Protein AF-A0A430RUT8-F1 (afdb_monomer_lite)

pLDDT: mean 90.28, std 8.1, range [47.75, 98.0]

Sequence (326 aa):
MRVSDLSWFTPPTEPKPAPPFFGQERALKALEAAFRQGGHGYLVGPSGLGKRKRLLAYLKDRPFPKEELVYLPLGEEAFPLLLPEGQGRALVEGVEALLAEFTPALFREKGFLYAKNLVEARYEKEAEALLKALAQEAEGYGFALLEGEEGLRLSGKGPMPPELSAKLEETVLAYVDVRQRVEAEVAALRRGFAERFLLPKAQELKRRFPQAGRYLDWITETLLRAAALEEALKLEKLLPRLLVEGGDRVVYEPNPSPERLFGHLEYEMQEGLLSTHLGLLRPGALHRATGGVLVLEAHRVWELGSYTLLKRALATEEVEPLSPRP

Radius of gyration: 34.93 Å; chains: 1; bounding box: 95×42×114 Å

Organism: Thermus scotoductus (NCBI:txid37636)

InterPro domains:
  IPR027417 P-loop containing nucleoside triphosphate hydrolase [SSF52540] (15-297)
  IPR041699 Lon protease, AAA domain [PF13654] (248-321)

Foldseek 3Di:
DDPPDDDDDDDPDPDDDDQLCVVNVVQVVVVVVCVVVVHDDDDDDDPPPCRVVSVCSVQVPDDFFLWWWKWAFDPPDIDIDTHHAPLNVVLLVLVVVLVVVLDPVLCVDPVNVVVLVVLVVVLVVVLVVLQVVLQVVLVVVAWGWDQDPVGIDIHGPDDDDPVSVVSSVVSRVVNVVSVVVSLQVNLVSQLVSSCVVNVVSLVVSCVSCVVCNSLSVSVNVVSSNCSSVVNDDPVQQRGMDGQEHRDDLEAEDAQPALCQAQNAFDWDQDPNDTDTHVVRTGHHSVNHNVSHDYDYDPVNCVVNVNVVVVVVCVVVVDRDHDYDDD

Secondary structure (DSSP, 8-state):
--------------PPPPPTTTT-HHHHHHHHHHHHTT--------TTS-HHHHHHHHHTT------EEEEEEETTEEEEEEE-TTHHHHHHHHHHHHHTT--GGGGGSHHHHHHHHHHHHHHHHHHHHHHHHHHHHHHHTTEEEEEETTEEEEEESSPPPHHHHHHHHHHHHHHHHHHHHHHHHHHHHHHHHHHHHHHHHHHHHHHH-GGGHHHHHHHHHHHHHHHHHTPPP-HHHH--EEEE-S---EEEESS--HHHHH-EE--EEETTEEE--GGGEE--HHHHTTTSEEEE-HHHHHHTT-HHHHHHHHHHT---PBPPP-

Structure (mmCIF, N/CA/C/O backbone):
data_AF-A0A430RUT8-F1
#
_entry.id   AF-A0A430RUT8-F1
#
loop_
_atom_site.group_PDB
_atom_site.id
_atom_site.type_symbol
_atom_site.label_atom_id
_atom_site.label_alt_id
_atom_site.label_comp_id
_atom_site.label_asym_id
_atom_site.label_entity_id
_atom_site.label_seq_id
_atom_site.pdbx_PDB_ins_code
_atom_site.Cartn_x
_atom_site.Cartn_y
_atom_site.Cartn_z
_atom_site.occupancy
_atom_site.B_iso_or_equiv
_atom_site.auth_seq_id
_atom_site.auth_comp_id
_atom_site.auth_asym_id
_atom_site.auth_atom_id
_atom_site.pdbx_PDB_model_num
ATOM 1 N N . MET A 1 1 ? 61.370 6.612 -57.268 1.00 49.19 1 MET A N 1
ATOM 2 C CA . MET A 1 1 ? 60.777 7.896 -56.837 1.00 49.19 1 MET A CA 1
ATOM 3 C C . MET A 1 1 ? 60.849 7.935 -55.314 1.00 49.19 1 MET A C 1
ATOM 5 O O . MET A 1 1 ? 60.149 7.161 -54.677 1.00 49.19 1 MET A O 1
ATOM 9 N N . ARG A 1 2 ? 61.789 8.694 -54.731 1.00 54.12 2 ARG A N 1
ATOM 10 C CA . ARG A 1 2 ? 61.872 8.886 -53.272 1.00 54.12 2 ARG A CA 1
ATOM 11 C C . ARG A 1 2 ? 61.110 10.163 -52.947 1.00 54.12 2 ARG A C 1
ATOM 13 O O . ARG A 1 2 ? 61.498 11.220 -53.429 1.00 54.12 2 ARG A O 1
ATOM 20 N N . VAL A 1 3 ? 60.023 10.050 -52.191 1.00 61.91 3 VAL A N 1
ATOM 21 C CA . VAL A 1 3 ? 59.353 11.216 -51.607 1.00 61.91 3 VAL A CA 1
ATOM 22 C C . VAL A 1 3 ? 60.280 11.715 -50.500 1.00 61.91 3 VAL A C 1
ATOM 24 O O . VAL A 1 3 ? 60.475 11.015 -49.511 1.00 61.91 3 VAL A O 1
ATOM 27 N N . SER A 1 4 ? 60.953 12.841 -50.736 1.00 68.81 4 SER A N 1
ATOM 28 C CA . SER A 1 4 ? 61.995 13.382 -49.853 1.00 68.81 4 SER A CA 1
ATOM 29 C C . SER A 1 4 ? 61.460 14.287 -48.749 1.00 68.81 4 SER A C 1
ATOM 31 O O . SER A 1 4 ? 62.203 14.568 -47.821 1.00 68.81 4 SER A O 1
ATOM 33 N N . ASP A 1 5 ? 60.196 14.705 -48.819 1.00 66.31 5 ASP A N 1
ATOM 34 C CA . ASP A 1 5 ? 59.562 15.451 -47.737 1.00 66.31 5 ASP A CA 1
ATOM 35 C C . ASP A 1 5 ? 58.045 15.255 -47.744 1.00 66.31 5 ASP A C 1
ATOM 37 O O . ASP A 1 5 ? 57.395 15.335 -48.788 1.00 66.31 5 ASP A O 1
ATOM 41 N N . LEU A 1 6 ? 57.494 14.965 -46.567 1.00 67.69 6 LEU A N 1
ATOM 42 C CA . LEU A 1 6 ? 56.069 14.747 -46.323 1.00 67.69 6 LEU A CA 1
ATOM 43 C C . LEU A 1 6 ? 55.623 15.814 -45.319 1.00 67.69 6 LEU A C 1
ATOM 45 O O . LEU A 1 6 ? 55.745 15.632 -44.109 1.00 67.69 6 LEU A O 1
ATOM 49 N N . SER A 1 7 ? 55.144 16.957 -45.812 1.00 68.56 7 SER A N 1
ATOM 50 C CA . SER A 1 7 ? 54.579 18.004 -44.961 1.00 68.56 7 SER A CA 1
ATOM 51 C C . SER A 1 7 ? 53.095 17.724 -44.706 1.00 68.56 7 SER A C 1
ATOM 53 O O . SER A 1 7 ? 52.249 17.818 -45.594 1.00 68.56 7 SER A O 1
ATOM 55 N N . TRP A 1 8 ? 52.767 17.349 -43.469 1.00 63.47 8 TRP A N 1
ATOM 56 C CA . TRP A 1 8 ? 51.386 17.171 -43.024 1.00 63.47 8 TRP A CA 1
ATOM 57 C C . TRP A 1 8 ? 50.775 18.534 -42.686 1.00 63.47 8 TRP A C 1
ATOM 59 O O . TRP A 1 8 ? 51.076 19.114 -41.646 1.00 63.47 8 TRP A O 1
ATOM 69 N N . PHE A 1 9 ? 49.907 19.047 -43.558 1.00 65.94 9 PHE A N 1
ATOM 70 C CA . PHE A 1 9 ? 49.062 20.207 -43.273 1.00 65.94 9 PHE A CA 1
ATOM 71 C C . PHE A 1 9 ? 47.608 19.747 -43.182 1.00 65.94 9 PHE A C 1
ATOM 73 O O . PHE A 1 9 ? 46.933 19.567 -44.193 1.00 65.94 9 PHE A O 1
ATOM 80 N N . THR A 1 10 ? 47.126 19.540 -41.959 1.00 65.94 10 THR A N 1
ATOM 81 C CA . THR A 1 10 ? 45.689 19.412 -41.699 1.00 65.94 10 THR A CA 1
ATOM 82 C C . THR A 1 10 ? 45.207 20.788 -41.262 1.00 65.94 10 THR A C 1
ATOM 84 O O . THR A 1 10 ? 45.556 21.198 -40.152 1.00 65.94 10 THR A O 1
ATOM 87 N N . PRO A 1 11 ? 44.446 21.538 -42.084 1.00 69.81 11 PRO A N 1
ATOM 88 C CA . PRO A 1 11 ? 43.754 22.710 -41.563 1.00 69.81 11 PRO A CA 1
ATOM 89 C C . PRO A 1 11 ? 42.913 22.260 -40.357 1.00 69.81 11 PRO A C 1
ATOM 91 O O . PRO A 1 11 ? 42.373 21.145 -40.407 1.00 69.81 11 PRO A O 1
ATOM 94 N N . PRO A 1 12 ? 42.821 23.053 -39.270 1.00 73.88 12 PRO A N 1
ATOM 95 C CA . PRO A 1 12 ? 41.974 22.709 -38.137 1.00 73.88 12 PRO A CA 1
ATOM 96 C C . PRO A 1 12 ? 40.545 22.606 -38.660 1.00 73.88 12 PRO A C 1
ATOM 98 O O . PRO A 1 12 ? 39.880 23.595 -38.953 1.00 73.88 12 PRO A O 1
ATOM 101 N N . THR A 1 13 ? 40.120 21.373 -38.884 1.00 74.06 13 THR A N 1
ATOM 102 C CA . THR A 1 13 ? 38.779 21.035 -39.316 1.00 74.06 13 THR A CA 1
ATOM 103 C C . THR A 1 13 ? 38.092 20.503 -38.079 1.00 74.06 13 THR A C 1
ATOM 105 O O . THR A 1 13 ? 38.597 19.596 -37.422 1.00 74.06 13 THR A O 1
ATOM 108 N N . GLU A 1 14 ? 36.959 21.098 -37.734 1.00 79.69 14 GLU A N 1
ATOM 109 C CA . GLU A 1 14 ? 36.060 20.570 -36.714 1.00 79.69 14 GLU A CA 1
ATOM 110 C C . GLU A 1 14 ? 34.976 19.763 -37.438 1.00 79.69 14 GLU A C 1
ATOM 112 O O . GLU A 1 14 ? 33.943 20.317 -37.830 1.00 79.69 14 GLU A O 1
ATOM 117 N N . PRO A 1 15 ? 35.210 18.468 -37.733 1.00 80.25 15 PRO A N 1
ATOM 118 C CA . PRO A 1 15 ? 34.212 17.658 -38.406 1.00 80.25 15 PRO A CA 1
ATOM 119 C C . PRO A 1 15 ? 32.976 17.527 -37.520 1.00 80.25 15 PRO A C 1
ATOM 121 O O . PRO A 1 15 ? 33.063 17.284 -36.314 1.00 80.25 15 PRO A O 1
ATOM 124 N N . LYS A 1 16 ? 31.799 17.636 -38.138 1.00 84.50 16 LYS A N 1
ATOM 125 C CA . LYS A 1 16 ? 30.539 17.384 -37.438 1.00 84.50 16 LYS A CA 1
ATOM 126 C C . LYS A 1 16 ? 30.499 15.924 -36.962 1.00 84.50 16 LYS A C 1
ATOM 128 O O . LYS A 1 16 ? 30.831 15.033 -37.750 1.00 84.50 16 LYS A O 1
ATOM 133 N N . PRO A 1 17 ? 30.068 15.653 -35.715 1.00 84.50 17 PRO A N 1
ATOM 134 C CA . PRO A 1 17 ? 29.900 14.289 -35.235 1.00 84.50 17 PRO A CA 1
ATOM 135 C C . PRO A 1 17 ? 28.967 13.488 -36.148 1.00 84.50 17 PRO A C 1
ATOM 137 O O . PRO A 1 17 ? 27.878 13.943 -36.500 1.00 84.50 17 PRO A O 1
ATOM 140 N N . ALA A 1 18 ? 29.392 12.282 -36.524 1.00 85.19 18 ALA A N 1
ATOM 141 C CA . ALA A 1 18 ? 28.559 11.369 -37.294 1.00 85.19 18 ALA A CA 1
ATOM 142 C C . ALA A 1 18 ? 27.355 10.890 -36.457 1.00 85.19 18 ALA A C 1
ATOM 144 O O . ALA A 1 18 ? 27.473 10.753 -35.233 1.00 85.19 18 ALA A O 1
ATOM 145 N N . PRO A 1 19 ? 26.209 10.576 -37.091 1.00 87.50 19 PRO A N 1
ATOM 146 C CA . PRO A 1 19 ? 25.059 10.041 -36.374 1.00 87.50 19 PRO A CA 1
ATOM 147 C C . PRO A 1 19 ? 25.385 8.683 -35.713 1.00 87.50 19 PRO A C 1
ATOM 149 O O . PRO A 1 19 ? 26.223 7.933 -36.232 1.00 87.50 19 PRO A O 1
ATOM 152 N N . PRO A 1 20 ? 24.707 8.306 -34.606 1.00 85.25 20 PRO A N 1
ATOM 153 C CA . PRO A 1 20 ? 25.054 7.122 -33.809 1.00 85.25 20 PRO A CA 1
ATOM 154 C C . PRO A 1 20 ? 25.145 5.804 -34.590 1.00 85.25 20 PRO A C 1
ATOM 156 O O . PRO A 1 20 ? 25.950 4.942 -34.241 1.00 85.25 20 PRO A O 1
ATOM 159 N N . PHE A 1 21 ? 24.378 5.646 -35.670 1.00 88.94 21 PHE A N 1
ATOM 160 C CA . PHE A 1 21 ? 24.352 4.448 -36.520 1.00 88.94 21 PHE A CA 1
ATOM 161 C C . PHE A 1 21 ? 24.926 4.669 -37.933 1.00 88.94 21 PHE A C 1
ATOM 163 O O . PHE A 1 21 ? 24.585 3.928 -38.850 1.00 88.94 21 PHE A O 1
ATOM 170 N N . PHE A 1 22 ? 25.817 5.650 -38.126 1.00 88.75 22 PHE A N 1
ATOM 171 C CA . PHE A 1 22 ? 26.515 5.846 -39.407 1.00 88.75 22 PHE A CA 1
ATOM 172 C C . PHE A 1 22 ? 27.199 4.551 -39.889 1.00 88.75 22 PHE A C 1
ATOM 174 O O . PHE A 1 22 ? 27.991 3.968 -39.138 1.00 88.75 22 PHE A O 1
ATOM 181 N N . GLY A 1 23 ? 26.881 4.105 -41.114 1.00 89.69 23 GLY A N 1
ATOM 182 C CA . GLY A 1 23 ? 27.393 2.866 -41.716 1.00 89.69 23 GLY A CA 1
ATOM 183 C C . GLY A 1 23 ? 26.792 1.578 -41.135 1.00 89.69 23 GLY A C 1
ATOM 184 O O . GLY A 1 23 ? 27.355 0.499 -41.313 1.00 89.69 23 GLY A O 1
ATOM 185 N N . GLN A 1 24 ? 25.705 1.684 -40.362 1.00 91.94 24 GLN A N 1
ATOM 186 C CA . GLN A 1 24 ? 24.998 0.578 -39.704 1.00 91.94 24 GLN A CA 1
ATOM 187 C C . GLN A 1 24 ? 23.480 0.669 -39.949 1.00 91.94 24 GLN A C 1
ATOM 189 O O . GLN A 1 24 ? 22.662 0.409 -39.063 1.00 91.94 24 GLN A O 1
ATOM 194 N N . GLU A 1 25 ? 23.082 1.028 -41.170 1.00 91.50 25 GLU A N 1
ATOM 195 C CA . GLU A 1 25 ? 21.701 1.344 -41.560 1.00 91.50 25 GLU A CA 1
ATOM 196 C C . GLU A 1 25 ? 20.760 0.146 -41.379 1.00 91.50 25 GLU A C 1
ATOM 198 O O . GLU A 1 25 ? 19.599 0.310 -41.002 1.00 91.50 25 GLU A O 1
ATOM 203 N N . ARG A 1 26 ? 21.257 -1.080 -41.595 1.00 92.62 26 ARG A N 1
ATOM 204 C CA . ARG A 1 26 ? 20.493 -2.311 -41.334 1.00 92.62 26 ARG A CA 1
ATOM 205 C C . ARG A 1 26 ? 20.115 -2.434 -39.855 1.00 92.62 26 ARG A C 1
ATOM 207 O O . ARG A 1 26 ? 18.975 -2.782 -39.554 1.00 92.62 26 ARG A O 1
ATOM 214 N N . ALA A 1 27 ? 21.060 -2.179 -38.948 1.00 91.94 27 ALA A N 1
ATOM 215 C CA . ALA A 1 27 ? 20.821 -2.279 -37.509 1.00 91.94 27 ALA A CA 1
ATOM 216 C C . ALA A 1 27 ? 19.829 -1.207 -37.041 1.00 91.94 27 ALA A C 1
ATOM 218 O O . ALA A 1 27 ? 18.922 -1.515 -36.272 1.00 91.94 27 ALA A O 1
ATOM 219 N N . LEU A 1 28 ? 19.953 0.016 -37.569 1.00 91.38 28 LEU A N 1
ATOM 220 C CA . LEU A 1 28 ? 19.017 1.104 -37.294 1.00 91.38 28 LEU A CA 1
ATOM 221 C C . LEU A 1 28 ? 17.588 0.760 -37.740 1.00 91.38 28 LEU A C 1
ATOM 223 O O . LEU A 1 28 ? 16.666 0.853 -36.937 1.00 91.38 28 LEU A O 1
ATOM 227 N N . LYS A 1 29 ? 17.405 0.279 -38.979 1.00 92.44 29 LYS A N 1
ATOM 228 C CA . LYS A 1 29 ? 16.082 -0.122 -39.494 1.00 92.44 29 LYS A CA 1
ATOM 229 C C . LYS A 1 29 ? 15.428 -1.219 -38.649 1.00 92.44 29 LYS A C 1
ATOM 231 O O . LYS A 1 29 ? 14.226 -1.166 -38.400 1.00 92.44 29 LYS A O 1
ATOM 236 N N . ALA A 1 30 ? 16.205 -2.210 -38.208 1.00 92.81 30 ALA A N 1
ATOM 237 C CA . ALA A 1 30 ? 15.703 -3.278 -37.343 1.00 92.81 30 ALA A CA 1
ATOM 238 C C . ALA A 1 30 ? 15.285 -2.749 -35.960 1.00 92.81 30 ALA A C 1
ATOM 240 O O . ALA A 1 30 ? 14.230 -3.122 -35.452 1.00 92.81 30 ALA A O 1
ATOM 241 N N . LEU A 1 31 ? 16.079 -1.844 -35.379 1.00 91.56 31 LEU A N 1
ATOM 242 C CA . LEU A 1 31 ? 15.773 -1.204 -34.102 1.00 91.56 31 LEU A CA 1
ATOM 243 C C . LEU A 1 31 ? 14.493 -0.354 -34.182 1.00 91.56 31 LEU A C 1
ATOM 245 O O . LEU A 1 31 ? 13.635 -0.439 -33.308 1.00 91.56 31 LEU A O 1
ATOM 249 N N . GLU A 1 32 ? 14.325 0.425 -35.251 1.00 90.69 32 GLU A N 1
ATOM 250 C CA . GLU A 1 32 ? 13.110 1.214 -35.489 1.00 90.69 32 GLU A CA 1
ATOM 251 C C . GLU A 1 32 ? 11.865 0.342 -35.673 1.00 90.69 32 GLU A C 1
ATOM 253 O O . GLU A 1 32 ? 10.788 0.700 -35.192 1.00 90.69 32 GLU A O 1
ATOM 258 N N . ALA A 1 33 ? 12.003 -0.806 -36.342 1.00 92.00 33 ALA A N 1
ATOM 259 C CA . ALA A 1 33 ? 10.917 -1.769 -36.487 1.00 92.00 33 ALA A CA 1
ATOM 260 C C . ALA A 1 33 ? 10.499 -2.361 -35.132 1.00 92.00 33 ALA A C 1
ATOM 262 O O . ALA A 1 33 ? 9.303 -2.417 -34.852 1.00 92.00 33 ALA A O 1
ATOM 263 N N . ALA A 1 34 ? 11.465 -2.724 -34.277 1.00 90.81 34 ALA A N 1
ATOM 264 C CA . ALA A 1 34 ? 11.191 -3.217 -32.926 1.00 90.81 34 ALA A CA 1
ATOM 265 C C . ALA A 1 34 ? 10.429 -2.178 -32.090 1.00 90.81 34 ALA A C 1
ATOM 267 O O . ALA A 1 34 ? 9.391 -2.497 -31.514 1.00 90.81 34 ALA A O 1
ATOM 268 N N . PHE A 1 35 ? 10.865 -0.912 -32.111 1.00 88.69 35 PHE A N 1
ATOM 269 C CA . PHE A 1 35 ? 10.156 0.163 -31.411 1.00 88.69 35 PHE A CA 1
ATOM 270 C C . PHE A 1 35 ? 8.730 0.375 -31.913 1.00 88.69 35 PHE A C 1
ATOM 272 O O . PHE A 1 35 ? 7.829 0.583 -31.107 1.00 88.69 35 PHE A O 1
ATOM 279 N N . ARG A 1 36 ? 8.508 0.319 -33.231 1.00 89.88 36 ARG A N 1
ATOM 280 C CA . ARG A 1 36 ? 7.168 0.495 -33.812 1.00 89.88 36 ARG A CA 1
ATOM 281 C C . ARG A 1 36 ? 6.194 -0.599 -33.367 1.00 89.88 36 ARG A C 1
ATOM 283 O O . ARG A 1 36 ? 5.002 -0.340 -33.285 1.00 89.88 36 ARG A O 1
ATOM 290 N N . GLN A 1 37 ? 6.700 -1.800 -33.104 1.00 89.50 37 GLN A N 1
ATOM 291 C CA . GLN A 1 37 ? 5.904 -2.937 -32.644 1.00 89.50 37 GLN A CA 1
ATOM 292 C C . GLN A 1 37 ? 5.771 -3.000 -31.115 1.00 89.50 37 GLN A C 1
ATOM 294 O O . GLN A 1 37 ? 5.114 -3.907 -30.620 1.00 89.50 37 GLN A O 1
ATOM 299 N N . GLY A 1 38 ? 6.416 -2.095 -30.365 1.00 85.19 38 GLY A N 1
ATOM 300 C CA . GLY A 1 38 ? 6.529 -2.220 -28.907 1.00 85.19 38 GLY A CA 1
ATOM 301 C C . GLY A 1 38 ? 7.291 -3.478 -28.468 1.00 85.19 38 GLY A C 1
ATOM 302 O O . GLY A 1 38 ? 7.122 -3.943 -27.348 1.00 85.19 38 GLY A O 1
ATOM 303 N N . GLY A 1 39 ? 8.099 -4.061 -29.360 1.00 86.38 39 GLY A N 1
ATOM 304 C CA . GLY A 1 39 ? 8.770 -5.338 -29.144 1.00 86.38 39 GLY A CA 1
ATOM 305 C C . GLY A 1 39 ? 10.173 -5.203 -28.553 1.00 86.38 39 GLY A C 1
ATOM 306 O O . GLY A 1 39 ? 10.786 -4.133 -28.541 1.00 86.38 39 GLY A O 1
ATOM 307 N N . HIS A 1 40 ? 10.725 -6.331 -28.113 1.00 91.19 40 HIS A N 1
ATOM 308 C CA . HIS A 1 40 ? 12.112 -6.421 -27.656 1.00 91.19 40 HIS A CA 1
ATOM 309 C C . HIS A 1 40 ? 13.090 -6.567 -28.834 1.00 91.19 40 HIS A C 1
ATOM 311 O O . HIS A 1 40 ? 12.781 -7.191 -29.848 1.00 91.19 40 HIS A O 1
ATOM 317 N N . GLY A 1 41 ? 14.304 -6.029 -28.686 1.00 91.31 41 GLY A N 1
ATOM 318 C CA . GLY A 1 41 ? 15.366 -6.123 -29.691 1.00 91.31 41 GLY A CA 1
ATOM 319 C C . GLY A 1 41 ? 16.715 -6.502 -29.082 1.00 91.31 41 GLY A C 1
ATOM 320 O O . GLY A 1 41 ? 17.000 -6.181 -27.931 1.00 91.31 41 GLY A O 1
ATOM 321 N N . TYR A 1 42 ? 17.571 -7.164 -29.866 1.00 92.81 42 TYR A N 1
ATOM 322 C CA . TYR A 1 42 ? 18.926 -7.543 -29.459 1.00 92.81 42 TYR A CA 1
ATOM 323 C C . TYR A 1 42 ? 19.958 -7.088 -30.506 1.00 92.81 42 TYR A C 1
ATOM 325 O O . TYR A 1 42 ? 19.791 -7.304 -31.706 1.00 92.81 42 TYR A O 1
ATOM 333 N N . LEU A 1 43 ? 21.035 -6.429 -30.059 1.00 93.00 43 LEU A N 1
ATOM 334 C CA . LEU A 1 43 ? 22.106 -5.932 -30.932 1.00 93.00 43 LEU A CA 1
ATOM 335 C C . LEU A 1 43 ? 23.288 -6.909 -30.943 1.00 93.00 43 LEU A C 1
ATOM 337 O O . LEU A 1 43 ? 24.026 -7.018 -29.963 1.00 93.00 43 LEU A O 1
ATOM 341 N N . VAL A 1 44 ? 23.516 -7.563 -32.083 1.00 93.38 44 VAL A N 1
ATOM 342 C CA . VAL A 1 44 ? 24.611 -8.530 -32.279 1.00 93.38 44 VAL A CA 1
ATOM 343 C C . VAL A 1 44 ? 25.685 -7.958 -33.195 1.00 93.38 44 VAL A C 1
ATOM 345 O O . VAL A 1 44 ? 25.398 -7.254 -34.157 1.00 93.38 44 VAL A O 1
ATOM 348 N N . GLY A 1 45 ? 26.941 -8.274 -32.894 1.00 91.38 45 GLY A N 1
ATOM 349 C CA . GLY A 1 45 ? 28.087 -7.943 -33.733 1.00 91.38 45 GLY A CA 1
ATOM 350 C C . GLY A 1 45 ? 29.402 -8.150 -32.983 1.00 91.38 45 GLY A C 1
ATOM 351 O O . GLY A 1 45 ? 29.374 -8.330 -31.759 1.00 91.38 45 GLY A O 1
ATOM 352 N N . PRO A 1 46 ? 30.550 -8.082 -33.671 1.00 90.69 46 PRO A N 1
ATOM 353 C CA . PRO A 1 46 ? 31.861 -8.254 -33.052 1.00 90.69 46 PRO A CA 1
ATOM 354 C C . PRO A 1 46 ? 32.130 -7.235 -31.932 1.00 90.69 46 PRO A C 1
ATOM 356 O O . PRO A 1 46 ? 31.455 -6.200 -31.797 1.00 90.69 46 PRO A O 1
ATOM 359 N N . SER A 1 47 ? 33.107 -7.556 -31.081 1.00 88.50 47 SER A N 1
ATOM 360 C CA . SER A 1 47 ? 33.588 -6.636 -30.046 1.00 88.50 47 SER A CA 1
ATOM 361 C C . SER A 1 47 ? 34.219 -5.384 -30.677 1.00 88.50 47 SER A C 1
ATOM 363 O O . SER A 1 47 ? 34.611 -5.395 -31.840 1.00 88.50 47 SER A O 1
ATOM 365 N N . GLY A 1 48 ? 34.263 -4.275 -29.937 1.00 86.25 48 GLY A N 1
ATOM 366 C CA . GLY A 1 48 ? 34.886 -3.023 -30.397 1.00 86.25 48 GLY A CA 1
ATOM 367 C C . GLY A 1 48 ? 34.015 -2.095 -31.260 1.00 86.25 48 GLY A C 1
ATOM 368 O O . GLY A 1 48 ? 34.339 -0.921 -31.386 1.00 86.25 48 GLY A O 1
ATOM 369 N N . LEU A 1 49 ? 32.853 -2.533 -31.767 1.00 87.62 49 LEU A N 1
ATOM 370 C CA . LEU A 1 49 ? 31.959 -1.679 -32.583 1.00 87.62 49 LEU A CA 1
ATOM 371 C C . LEU A 1 49 ? 31.244 -0.547 -31.813 1.00 87.62 49 LEU A C 1
ATOM 373 O O . LEU A 1 49 ? 30.512 0.253 -32.403 1.00 87.62 49 LEU A O 1
ATOM 377 N N . GLY A 1 50 ? 31.394 -0.496 -30.487 1.00 89.69 50 GLY A N 1
ATOM 378 C CA . GLY A 1 50 ? 30.732 0.506 -29.651 1.00 89.69 50 GLY A CA 1
ATOM 379 C C . GLY A 1 50 ? 29.205 0.373 -29.608 1.00 89.69 50 GLY A C 1
ATOM 380 O O . GLY A 1 50 ? 28.532 1.371 -29.373 1.00 89.69 50 GLY A O 1
ATOM 381 N N . LYS A 1 51 ? 28.654 -0.836 -29.820 1.00 92.75 51 LYS A N 1
ATOM 382 C CA . LYS A 1 51 ? 27.202 -1.118 -29.899 1.00 92.75 51 LYS A CA 1
ATOM 383 C C . LYS A 1 51 ? 26.396 -0.428 -28.790 1.00 92.75 51 LYS A C 1
ATOM 385 O O . LYS A 1 51 ? 25.470 0.318 -29.084 1.00 92.75 51 LYS A O 1
ATOM 390 N N . ARG A 1 52 ? 26.811 -0.610 -27.529 1.00 93.44 52 ARG A N 1
ATOM 391 C CA . ARG A 1 52 ? 26.195 0.023 -26.350 1.00 93.44 52 ARG A CA 1
ATOM 392 C C . ARG A 1 52 ? 26.224 1.548 -26.439 1.00 93.44 52 ARG A C 1
ATOM 394 O O . ARG A 1 52 ? 25.190 2.184 -26.303 1.00 93.44 52 ARG A O 1
ATOM 401 N N . LYS A 1 53 ? 27.398 2.133 -26.705 1.00 92.31 53 LYS A N 1
ATOM 402 C CA . LYS A 1 53 ? 27.572 3.591 -26.819 1.00 92.31 53 LYS A CA 1
ATOM 403 C C . LYS A 1 53 ? 26.675 4.176 -27.915 1.00 92.31 53 LYS A C 1
ATOM 405 O O . LYS A 1 53 ? 26.048 5.201 -27.690 1.00 92.31 53 LYS A O 1
ATOM 410 N N . ARG A 1 54 ? 26.595 3.513 -29.073 1.00 92.75 54 ARG A N 1
ATOM 411 C CA . ARG A 1 54 ? 25.738 3.923 -30.198 1.00 92.75 54 ARG A CA 1
ATOM 412 C C . ARG A 1 54 ? 24.255 3.837 -29.848 1.00 92.75 54 ARG A C 1
ATOM 414 O O . ARG A 1 54 ? 23.525 4.781 -30.119 1.00 92.75 54 ARG A O 1
ATOM 421 N N . LEU A 1 55 ? 23.831 2.745 -29.209 1.00 93.62 55 LEU A N 1
ATOM 422 C CA . LEU A 1 55 ? 22.450 2.573 -28.764 1.00 93.62 55 LEU A CA 1
ATOM 423 C C . LEU A 1 55 ? 22.055 3.648 -27.746 1.00 93.62 55 LEU A C 1
ATOM 425 O O . LEU A 1 55 ? 21.066 4.333 -27.956 1.00 93.62 55 LEU A O 1
ATOM 429 N N . LEU A 1 56 ? 22.850 3.856 -26.694 1.00 93.81 56 LEU A N 1
ATOM 430 C CA . LEU A 1 56 ? 22.556 4.878 -25.685 1.00 93.81 56 LEU A CA 1
ATOM 431 C C . LEU A 1 56 ? 22.538 6.291 -26.286 1.00 93.81 56 LEU A C 1
ATOM 433 O O . LEU A 1 56 ? 21.643 7.069 -25.980 1.00 93.81 56 LEU A O 1
ATOM 437 N N . ALA A 1 57 ? 23.465 6.605 -27.198 1.00 91.62 57 ALA A N 1
ATOM 438 C CA . ALA A 1 57 ? 23.458 7.882 -27.912 1.00 91.62 57 ALA A CA 1
ATOM 439 C C . ALA A 1 57 ? 22.213 8.064 -28.799 1.00 91.62 57 ALA A C 1
ATOM 441 O O . ALA A 1 57 ? 21.726 9.178 -28.929 1.00 91.62 57 ALA A O 1
ATOM 442 N N . TYR A 1 58 ? 21.692 6.986 -29.393 1.00 91.44 58 TYR A N 1
ATOM 443 C CA . TYR A 1 58 ? 20.451 7.018 -30.171 1.00 91.44 58 TYR A CA 1
ATOM 444 C C . TYR A 1 58 ? 19.201 7.191 -29.298 1.00 91.44 58 TYR A C 1
ATOM 446 O O . TYR A 1 58 ? 18.238 7.818 -29.727 1.00 91.44 58 TYR A O 1
ATOM 454 N N . LEU A 1 59 ? 19.202 6.634 -28.085 1.00 92.06 59 LEU A N 1
ATOM 455 C CA . LEU A 1 59 ? 18.054 6.692 -27.178 1.00 92.06 59 LEU A CA 1
ATOM 456 C C . LEU A 1 59 ? 17.967 7.999 -26.384 1.00 92.06 59 LEU A C 1
ATOM 458 O O . LEU A 1 59 ? 16.873 8.355 -25.965 1.00 92.06 59 LEU A O 1
ATOM 462 N N . LYS A 1 60 ? 19.088 8.711 -26.210 1.00 87.00 60 LYS A N 1
ATOM 463 C CA . LYS A 1 60 ? 19.205 9.900 -25.351 1.00 87.00 60 LYS A CA 1
ATOM 464 C C . LYS A 1 60 ? 18.122 10.961 -25.590 1.00 87.00 60 LYS A C 1
ATOM 466 O O . LYS A 1 60 ? 17.571 11.479 -24.629 1.00 87.00 60 LYS A O 1
ATOM 471 N N . ASP A 1 61 ? 17.824 11.269 -26.850 1.00 82.75 61 ASP A N 1
ATOM 472 C CA . ASP A 1 61 ? 16.883 12.338 -27.221 1.00 82.75 61 ASP A CA 1
ATOM 473 C C . ASP A 1 61 ? 15.535 11.784 -27.718 1.00 82.75 61 ASP A C 1
ATOM 475 O O . ASP A 1 61 ? 14.721 12.501 -28.306 1.00 82.75 61 ASP A O 1
ATOM 479 N N . ARG A 1 62 ? 15.293 10.481 -27.526 1.00 87.38 62 ARG A N 1
ATOM 480 C CA . ARG A 1 62 ? 14.057 9.839 -27.966 1.00 87.38 62 ARG A CA 1
ATOM 481 C C . ARG A 1 62 ? 12.930 10.154 -26.973 1.00 87.38 62 ARG A C 1
ATOM 483 O O . ARG A 1 62 ? 13.122 9.971 -25.773 1.00 87.38 62 ARG A O 1
ATOM 490 N N . PRO A 1 63 ? 11.743 10.580 -27.441 1.00 87.94 63 PRO A N 1
ATOM 491 C CA . PRO A 1 63 ? 10.615 10.812 -26.553 1.00 87.94 63 PRO A CA 1
ATOM 492 C C . PRO A 1 63 ? 10.063 9.482 -26.028 1.00 87.94 63 PRO A C 1
ATOM 494 O O . PRO A 1 63 ? 9.831 8.548 -26.801 1.00 87.94 63 PRO A O 1
ATOM 497 N N . PHE A 1 64 ? 9.811 9.433 -24.723 1.00 88.75 64 PHE A N 1
ATOM 498 C CA . PHE A 1 64 ? 9.147 8.330 -24.035 1.00 88.75 64 PHE A CA 1
ATOM 499 C C . PHE A 1 64 ? 8.000 8.869 -23.171 1.00 88.75 64 PHE A C 1
ATOM 501 O O . PHE A 1 64 ? 8.111 9.993 -22.669 1.00 88.75 64 PHE A O 1
ATOM 508 N N . PRO A 1 65 ? 6.910 8.100 -22.983 1.00 86.19 65 PRO A N 1
ATOM 509 C CA . PRO A 1 65 ? 5.896 8.400 -21.982 1.00 86.19 65 PRO A CA 1
ATOM 510 C C . PRO A 1 65 ? 6.531 8.627 -20.609 1.00 86.19 65 PRO A C 1
ATOM 512 O O . PRO A 1 65 ? 7.332 7.824 -20.131 1.00 86.19 65 PRO A O 1
ATOM 515 N N . LYS A 1 66 ? 6.166 9.733 -19.965 1.00 85.50 66 LYS A N 1
ATOM 516 C CA . LYS A 1 66 ? 6.652 10.094 -18.631 1.00 85.50 66 LYS A CA 1
ATOM 517 C C . LYS A 1 66 ? 5.654 9.687 -17.555 1.00 85.50 66 LYS A C 1
ATOM 519 O O . LYS A 1 66 ? 5.234 10.495 -16.736 1.00 85.50 66 LYS A O 1
ATOM 524 N N . GLU A 1 67 ? 5.230 8.434 -17.602 1.00 89.94 67 GLU A N 1
ATOM 525 C CA . GLU A 1 67 ? 4.259 7.909 -16.649 1.00 89.94 67 GLU A CA 1
ATOM 526 C C . GLU A 1 67 ? 4.920 7.617 -15.300 1.00 89.94 67 GLU A C 1
ATOM 528 O O . GLU A 1 67 ? 6.038 7.109 -15.219 1.00 89.94 67 GLU A O 1
ATOM 533 N N . GLU A 1 68 ? 4.244 7.945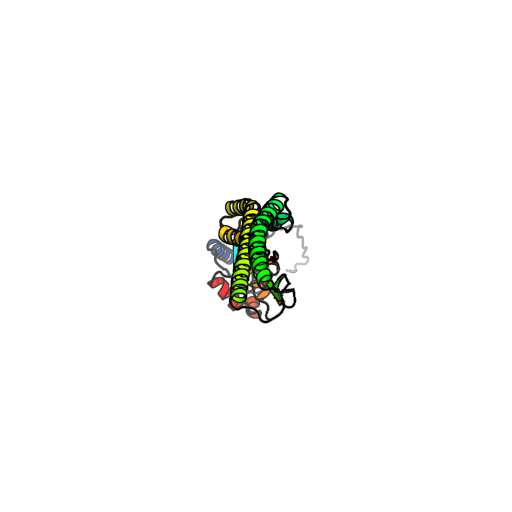 -14.218 1.00 93.06 68 GLU A N 1
ATOM 534 C CA . GLU A 1 68 ? 4.662 7.682 -12.855 1.00 93.06 68 GLU A CA 1
ATOM 535 C C . GLU A 1 68 ? 4.125 6.329 -12.400 1.00 93.06 68 GLU A C 1
ATOM 537 O O . GLU A 1 68 ? 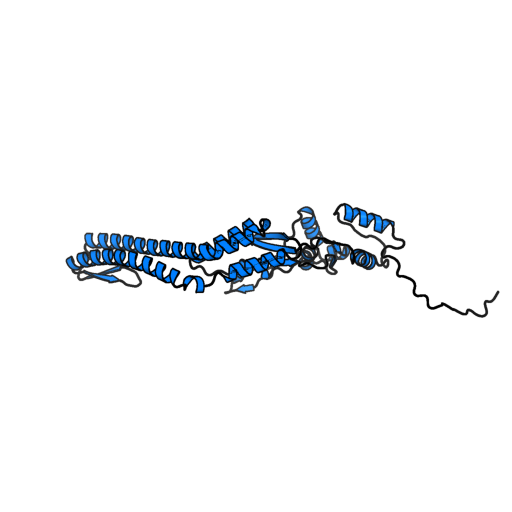2.931 6.056 -12.518 1.00 93.06 68 GLU A O 1
ATOM 542 N N . LEU A 1 69 ? 5.014 5.483 -11.879 1.00 93.50 69 LEU A N 1
ATOM 543 C CA . LEU A 1 69 ? 4.649 4.179 -11.333 1.00 93.50 69 LEU A CA 1
ATOM 544 C C . LEU A 1 69 ? 4.464 4.302 -9.823 1.00 93.50 69 LEU A C 1
ATOM 546 O O . LEU A 1 69 ? 5.433 4.534 -9.095 1.00 93.50 69 LEU A O 1
ATOM 550 N N . VAL A 1 70 ? 3.232 4.112 -9.361 1.00 96.00 70 VAL A N 1
ATOM 551 C CA . VAL A 1 70 ? 2.859 4.145 -7.944 1.00 96.00 70 VAL A CA 1
ATOM 552 C C . VAL A 1 70 ? 2.400 2.763 -7.507 1.00 96.00 70 VAL A C 1
ATOM 554 O O . VAL A 1 70 ? 1.570 2.152 -8.167 1.00 96.00 70 VAL A O 1
ATOM 557 N N . TYR A 1 71 ? 2.914 2.272 -6.386 1.00 95.75 71 TYR A N 1
ATOM 558 C CA . TYR A 1 71 ? 2.412 1.067 -5.734 1.00 95.75 71 TYR A CA 1
ATOM 559 C C . TYR A 1 71 ? 1.428 1.465 -4.639 1.00 95.75 71 TYR A C 1
ATOM 561 O O . TYR A 1 71 ? 1.750 2.287 -3.779 1.00 95.75 71 TYR A O 1
ATOM 569 N N . LEU A 1 72 ? 0.232 0.884 -4.681 1.00 96.50 72 LEU A N 1
ATOM 570 C CA . LEU A 1 72 ? -0.843 1.118 -3.721 1.00 96.50 72 LEU A CA 1
ATOM 571 C C . LEU A 1 72 ? -0.985 -0.111 -2.813 1.00 96.50 72 LEU A C 1
ATOM 573 O O . LEU A 1 72 ? -1.206 -1.203 -3.343 1.00 96.50 72 LEU A O 1
ATOM 577 N N . PRO A 1 73 ? -0.860 0.021 -1.481 1.00 95.25 73 PRO A N 1
ATOM 578 C CA . PRO A 1 73 ? -1.042 -1.107 -0.574 1.00 95.25 73 PRO A CA 1
ATOM 579 C C . PRO A 1 73 ? -2.526 -1.468 -0.468 1.00 95.25 73 PRO A C 1
ATOM 581 O O . PRO A 1 73 ? -3.379 -0.588 -0.423 1.00 95.25 73 PRO A O 1
ATOM 584 N N . LEU A 1 74 ? -2.851 -2.756 -0.411 1.00 92.81 74 LEU A N 1
ATOM 585 C CA . LEU A 1 74 ? -4.214 -3.251 -0.244 1.00 92.81 74 LEU A CA 1
ATOM 586 C C . LEU A 1 74 ? -4.201 -4.520 0.620 1.00 92.81 74 LEU A C 1
ATOM 588 O O . LEU A 1 74 ? -4.229 -5.645 0.122 1.00 92.81 74 LEU A O 1
ATOM 592 N N . GLY A 1 75 ? -4.151 -4.328 1.936 1.00 88.44 75 GLY A N 1
ATOM 593 C CA . GLY A 1 75 ? -3.932 -5.418 2.886 1.00 88.44 75 GLY A CA 1
ATOM 594 C C . GLY A 1 75 ? -2.504 -5.951 2.775 1.00 88.44 75 GLY A C 1
ATOM 595 O O . GLY A 1 75 ? -1.555 -5.187 2.927 1.00 88.44 75 GLY A O 1
ATOM 596 N N . GLU A 1 76 ? -2.368 -7.246 2.498 1.00 85.50 76 GLU A N 1
ATOM 597 C CA . GLU A 1 76 ? -1.073 -7.916 2.294 1.00 85.50 76 GLU A CA 1
ATOM 598 C C . GLU A 1 76 ? -0.576 -7.829 0.837 1.00 85.50 76 GLU A C 1
ATOM 600 O O . GLU A 1 76 ? 0.548 -8.222 0.531 1.00 85.50 76 GLU A O 1
ATOM 605 N N . GLU A 1 77 ? -1.405 -7.317 -0.077 1.00 87.81 77 GLU A N 1
ATOM 606 C CA . GLU A 1 77 ? -1.071 -7.165 -1.493 1.00 87.81 77 GLU A CA 1
ATOM 607 C C . GLU A 1 77 ? -0.697 -5.716 -1.823 1.00 87.81 77 GLU A C 1
ATOM 609 O O . GLU A 1 77 ? -1.042 -4.772 -1.108 1.00 87.81 77 GLU A O 1
ATOM 614 N N . ALA A 1 78 ? -0.016 -5.522 -2.951 1.00 90.25 78 ALA A N 1
ATOM 615 C CA . ALA A 1 78 ? 0.253 -4.203 -3.502 1.00 90.25 78 ALA A CA 1
ATOM 616 C C . ALA A 1 78 ? -0.054 -4.177 -4.996 1.00 90.25 78 ALA A C 1
ATOM 618 O O . ALA A 1 78 ? 0.290 -5.104 -5.728 1.00 90.25 78 ALA A O 1
ATOM 619 N N . PHE A 1 79 ? -0.672 -3.090 -5.447 1.00 90.81 79 PHE A N 1
ATOM 620 C CA . PHE A 1 79 ? -1.115 -2.936 -6.826 1.00 90.81 79 PHE A CA 1
ATOM 621 C C . PHE A 1 79 ? -0.331 -1.819 -7.519 1.00 90.81 79 PHE A C 1
ATOM 623 O O . PHE A 1 79 ? -0.326 -0.690 -7.018 1.00 90.81 79 PHE A O 1
ATOM 630 N N . PRO A 1 80 ? 0.323 -2.097 -8.661 1.00 93.31 80 PRO A N 1
ATOM 631 C CA . PRO A 1 80 ? 0.976 -1.069 -9.453 1.00 93.31 80 PRO A CA 1
ATOM 632 C C . PRO A 1 80 ? -0.063 -0.246 -10.219 1.00 93.31 80 PRO A C 1
ATOM 634 O O . PRO A 1 80 ? -1.009 -0.780 -10.796 1.00 93.31 80 PRO A O 1
ATOM 637 N N . LEU A 1 81 ? 0.148 1.064 -10.270 1.00 94.56 81 LEU A N 1
ATOM 638 C CA . LEU A 1 81 ? -0.652 1.995 -11.045 1.00 94.56 81 LEU A CA 1
ATOM 639 C C . LEU A 1 81 ? 0.266 2.917 -11.845 1.00 94.56 81 LEU A C 1
ATOM 641 O O . LEU A 1 81 ? 1.166 3.545 -11.286 1.00 94.56 81 LEU A O 1
ATOM 645 N N . LEU A 1 82 ? 0.010 3.000 -13.151 1.00 93.12 82 LEU A N 1
ATOM 646 C CA . LEU A 1 82 ? 0.653 3.964 -14.034 1.00 93.12 82 LEU A CA 1
ATOM 647 C C . LEU A 1 82 ? -0.219 5.201 -14.174 1.00 93.12 82 LEU A C 1
ATOM 649 O O . LEU A 1 82 ? -1.394 5.120 -14.535 1.00 93.12 82 LEU A O 1
ATOM 653 N N . LEU A 1 83 ? 0.371 6.348 -13.862 1.00 93.81 83 LEU A N 1
ATOM 654 C CA . LEU A 1 83 ? -0.286 7.645 -13.884 1.00 93.81 83 LEU A CA 1
ATOM 655 C C . LEU A 1 83 ? 0.485 8.614 -14.782 1.00 93.81 83 LEU A C 1
ATOM 657 O O . LEU A 1 83 ? 1.692 8.472 -14.931 1.00 93.81 83 LEU A O 1
ATOM 661 N N . PRO A 1 84 ? -0.164 9.623 -15.381 1.00 92.31 84 PRO A N 1
ATOM 662 C CA . PRO A 1 84 ? 0.554 10.681 -16.087 1.00 92.31 84 PRO A CA 1
ATOM 663 C C . PRO A 1 84 ? 1.564 11.415 -15.187 1.00 92.31 84 PRO A C 1
ATOM 665 O O . PRO A 1 84 ? 1.417 11.423 -13.965 1.00 92.31 84 PRO A O 1
ATOM 668 N N . GLU A 1 85 ? 2.552 12.077 -15.796 1.00 91.81 85 GLU A N 1
ATOM 669 C CA . GLU A 1 85 ? 3.558 12.890 -15.090 1.00 91.81 85 GLU A CA 1
ATOM 670 C C . GLU A 1 85 ? 2.893 13.854 -14.087 1.00 91.81 85 GLU A C 1
ATOM 672 O O . GLU A 1 85 ? 1.932 14.555 -14.418 1.00 91.81 85 GLU A O 1
ATOM 677 N N . GLY A 1 86 ? 3.378 13.860 -12.845 1.00 92.62 86 GLY A N 1
ATOM 678 C CA . GLY A 1 86 ? 2.857 14.648 -11.728 1.00 92.62 86 GLY A CA 1
ATOM 679 C C . GLY A 1 86 ? 1.603 14.093 -11.041 1.00 92.62 86 GLY A C 1
ATOM 680 O O . GLY A 1 86 ? 1.301 14.503 -9.918 1.00 92.62 86 GLY A O 1
ATOM 681 N N . GLN A 1 87 ? 0.856 13.172 -11.659 1.00 94.94 87 GLN A N 1
ATOM 682 C CA . GLN A 1 87 ? -0.374 12.634 -11.065 1.00 94.94 87 GLN A CA 1
ATOM 683 C C . GLN A 1 87 ? -0.103 11.553 -10.014 1.00 94.94 87 GLN A C 1
ATOM 685 O O . GLN A 1 87 ? -0.857 11.456 -9.049 1.00 94.94 87 GLN A O 1
ATOM 690 N N . GLY A 1 88 ? 0.968 10.772 -10.156 1.00 95.12 88 GLY A N 1
ATOM 691 C CA . GLY A 1 88 ? 1.396 9.812 -9.141 1.00 95.12 88 GLY A CA 1
ATOM 692 C C . GLY A 1 88 ? 1.881 10.507 -7.876 1.00 95.12 88 GLY A C 1
ATOM 693 O O . GLY A 1 88 ? 1.423 10.176 -6.782 1.00 95.12 88 GLY A O 1
ATOM 694 N N . ARG A 1 89 ? 2.716 11.540 -8.022 1.00 95.31 89 ARG A N 1
ATOM 695 C CA . ARG A 1 89 ? 3.127 12.404 -6.908 1.00 95.31 89 ARG A CA 1
ATOM 696 C C . ARG A 1 89 ? 1.924 13.039 -6.209 1.00 95.31 89 ARG A C 1
ATOM 698 O O . ARG A 1 89 ? 1.819 12.963 -4.989 1.00 95.31 89 ARG A O 1
ATOM 705 N N . ALA A 1 90 ? 0.988 13.594 -6.978 1.00 96.88 90 ALA A N 1
ATOM 706 C CA . ALA A 1 90 ? -0.211 14.210 -6.422 1.00 96.88 90 ALA A CA 1
ATOM 707 C C . ALA A 1 90 ? -1.142 13.211 -5.709 1.00 96.88 90 ALA A C 1
ATOM 709 O O . ALA A 1 90 ? -1.806 13.591 -4.745 1.00 96.88 90 ALA A O 1
ATOM 710 N N . LEU A 1 91 ? -1.205 11.950 -6.156 1.00 97.75 91 LEU A N 1
ATOM 711 C CA . LEU A 1 91 ? -1.936 10.898 -5.448 1.00 97.75 91 LEU A CA 1
ATOM 712 C C . LEU A 1 91 ? -1.282 10.594 -4.095 1.00 97.75 91 LEU A C 1
ATOM 714 O O . LEU A 1 91 ? -1.987 10.539 -3.090 1.00 97.75 91 LEU A O 1
ATOM 718 N N . VAL A 1 92 ? 0.046 10.434 -4.061 1.00 97.31 92 VAL A N 1
ATOM 719 C CA . VAL A 1 92 ? 0.789 10.162 -2.819 1.00 97.31 92 VAL A CA 1
ATOM 720 C C . VAL A 1 92 ? 0.583 11.285 -1.805 1.00 97.31 92 VAL A C 1
ATOM 722 O O . VAL A 1 92 ? 0.141 11.017 -0.692 1.00 97.31 92 VAL A O 1
ATOM 725 N N . GLU A 1 93 ? 0.798 12.538 -2.209 1.00 97.62 93 GLU A N 1
ATOM 726 C CA . GLU A 1 93 ? 0.614 13.708 -1.337 1.00 97.62 93 GLU A CA 1
ATOM 727 C C . GLU A 1 93 ? -0.839 13.854 -0.866 1.00 97.62 93 GLU A C 1
ATOM 729 O O . GLU A 1 93 ? -1.109 14.215 0.279 1.00 97.62 93 GLU A O 1
ATOM 734 N N . GLY A 1 94 ? -1.798 13.538 -1.740 1.00 98.00 94 GLY A N 1
ATOM 735 C CA . GLY A 1 94 ? -3.213 13.522 -1.393 1.00 98.00 94 GLY A CA 1
ATOM 736 C C . GLY A 1 94 ? -3.542 12.506 -0.299 1.00 98.00 94 GLY A C 1
ATOM 737 O O . GLY A 1 94 ? -4.281 12.818 0.634 1.00 98.00 94 GLY A O 1
ATOM 738 N N . VAL A 1 95 ? -2.971 11.304 -0.385 1.00 97.88 95 VAL A N 1
ATOM 739 C CA . VAL A 1 95 ? -3.158 10.259 0.627 1.00 97.88 95 VAL A CA 1
ATOM 740 C C . VAL A 1 95 ? -2.429 10.597 1.925 1.00 97.88 95 VAL A C 1
ATOM 742 O O . VAL A 1 95 ? -3.007 10.421 2.994 1.00 97.88 95 VAL A O 1
ATOM 745 N N . GLU A 1 96 ? -1.210 11.132 1.859 1.00 97.12 96 GLU A N 1
ATOM 746 C CA . GLU A 1 96 ? -0.493 11.642 3.035 1.00 97.12 96 GLU A CA 1
ATOM 747 C C . GLU A 1 96 ? -1.334 12.692 3.774 1.00 97.12 96 GLU A C 1
ATOM 749 O O . GLU A 1 96 ? -1.507 12.611 4.990 1.00 97.12 96 GLU A O 1
ATOM 754 N N . ALA A 1 97 ? -1.938 13.627 3.035 1.00 96.25 97 ALA A N 1
ATOM 755 C CA . ALA A 1 97 ? -2.825 14.639 3.597 1.00 96.25 97 ALA A CA 1
ATOM 756 C C . ALA A 1 97 ? -4.126 14.057 4.177 1.00 96.25 97 ALA A C 1
ATOM 758 O O . ALA A 1 97 ? -4.655 14.610 5.137 1.00 96.25 97 ALA A O 1
ATOM 759 N N . LEU A 1 98 ? -4.659 12.964 3.616 1.00 96.44 98 LEU A N 1
ATOM 760 C CA . LEU A 1 98 ? -5.808 12.253 4.186 1.00 96.44 98 LEU A CA 1
ATOM 761 C C . LEU A 1 98 ? -5.433 11.570 5.507 1.00 96.44 98 LEU A C 1
ATOM 763 O O . LEU A 1 98 ? -6.148 11.716 6.495 1.00 96.44 98 LEU A O 1
ATOM 767 N N . LEU A 1 99 ? -4.308 10.852 5.538 1.00 95.25 99 LEU A N 1
ATOM 768 C CA . LEU A 1 99 ? -3.826 10.165 6.737 1.00 95.25 99 LEU A CA 1
ATOM 769 C C . LEU A 1 99 ? -3.465 11.147 7.856 1.00 95.25 99 LEU A C 1
ATOM 771 O O . LEU A 1 99 ? -3.727 10.861 9.020 1.00 95.25 99 LEU A O 1
ATOM 775 N N . ALA A 1 100 ? -2.935 12.322 7.510 1.00 93.19 100 ALA A N 1
ATOM 776 C CA . ALA A 1 100 ? -2.612 13.376 8.467 1.00 93.19 100 ALA A CA 1
ATOM 777 C C . ALA A 1 100 ? -3.838 13.942 9.209 1.00 93.19 100 ALA A C 1
ATOM 779 O O . ALA A 1 100 ? -3.674 14.530 10.274 1.00 93.19 100 ALA A O 1
ATOM 780 N N . GLU A 1 101 ? -5.059 13.757 8.694 1.00 91.38 101 GLU A N 1
ATOM 781 C CA . GLU A 1 101 ? -6.292 14.126 9.409 1.00 91.38 101 GLU A CA 1
ATOM 782 C C . GLU A 1 101 ? -6.662 13.121 10.504 1.00 91.38 101 GLU A C 1
ATOM 784 O O . GLU A 1 101 ? -7.340 13.465 11.476 1.00 91.38 101 GLU A O 1
ATOM 789 N N . PHE A 1 102 ? -6.215 11.870 10.375 1.00 92.50 102 PHE A N 1
ATOM 790 C CA . PHE A 1 102 ? -6.497 10.821 11.343 1.00 92.50 102 PHE A CA 1
ATOM 791 C C . PHE A 1 102 ? -5.566 10.940 12.554 1.00 92.50 102 PHE A C 1
ATOM 793 O O . PHE A 1 102 ? -4.579 10.222 12.698 1.00 92.50 102 PHE A O 1
ATOM 800 N N . THR A 1 103 ? -5.879 11.885 13.441 1.00 88.38 103 THR A N 1
ATOM 801 C CA . THR A 1 103 ? -5.095 12.152 14.653 1.00 88.38 103 THR A CA 1
ATOM 802 C 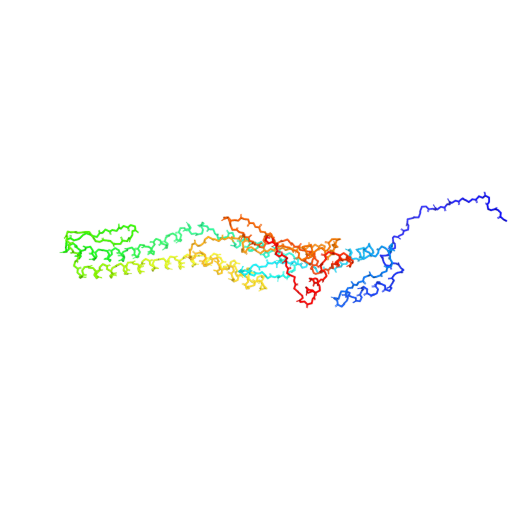C . THR A 1 103 ? -5.915 11.931 15.922 1.00 88.38 103 THR A C 1
ATOM 804 O O . THR A 1 103 ? -7.136 12.104 15.912 1.00 88.38 103 THR A O 1
ATOM 807 N N . PRO A 1 104 ? -5.271 11.662 17.075 1.00 85.75 104 PRO A N 1
ATOM 808 C CA . PRO A 1 104 ? -5.969 11.618 18.360 1.00 85.75 104 PRO A CA 1
ATOM 809 C C . PRO A 1 104 ? -6.707 12.921 18.709 1.00 85.75 104 PRO A C 1
ATOM 811 O O . PRO A 1 104 ? -7.633 12.901 19.518 1.00 85.75 104 PRO A O 1
ATOM 814 N N . ALA A 1 105 ? -6.307 14.056 18.121 1.00 86.81 105 ALA A N 1
ATOM 815 C CA . ALA A 1 105 ? -6.954 15.350 18.329 1.00 86.81 105 ALA A CA 1
ATOM 816 C C . ALA A 1 105 ? -8.386 15.391 17.775 1.00 86.81 105 ALA A C 1
ATOM 818 O O . ALA A 1 105 ? -9.230 16.069 18.357 1.00 86.81 105 ALA A O 1
ATOM 819 N N . LEU A 1 106 ? -8.680 14.600 16.736 1.00 87.62 106 LEU A N 1
ATOM 820 C CA . LEU A 1 106 ? -10.019 14.452 16.166 1.00 87.62 106 LEU A CA 1
ATOM 821 C C . LEU A 1 106 ? -11.053 14.082 17.244 1.00 87.62 106 LEU A C 1
ATOM 823 O O . LEU A 1 106 ? -12.131 14.659 17.315 1.00 87.62 106 LEU A O 1
ATOM 827 N N . PHE A 1 107 ? -10.688 13.184 18.160 1.00 90.44 107 PHE A N 1
ATOM 828 C CA . PHE A 1 107 ? -11.557 12.720 19.249 1.00 90.44 107 PHE A CA 1
ATOM 829 C C . PHE A 1 107 ? -11.429 13.554 20.535 1.00 90.44 107 PHE A C 1
ATOM 831 O O . PHE A 1 107 ? -11.897 13.147 21.596 1.00 90.44 107 PHE A O 1
ATOM 838 N N . ARG A 1 108 ? -10.783 14.723 20.467 1.00 89.69 108 ARG A N 1
ATOM 839 C CA . ARG A 1 108 ? -10.705 15.708 21.564 1.00 89.69 108 ARG A CA 1
ATOM 840 C C . ARG A 1 108 ? -11.503 16.980 21.261 1.00 89.69 108 ARG A C 1
ATOM 842 O O . ARG A 1 108 ? -11.550 17.894 22.082 1.00 89.69 108 ARG A O 1
ATOM 849 N N . GLU A 1 109 ? -12.145 17.029 20.098 1.00 89.81 109 GLU A N 1
ATOM 850 C CA . GLU A 1 109 ? -13.077 18.075 19.687 1.00 89.81 109 GLU A CA 1
ATOM 851 C C . GLU A 1 109 ? -14.238 18.213 20.688 1.00 89.81 109 GLU A C 1
ATOM 853 O O . GLU A 1 109 ? -14.842 17.222 21.109 1.00 89.81 109 GLU A O 1
ATOM 858 N N . LYS A 1 110 ? -14.609 19.456 21.037 1.00 91.00 110 LYS A N 1
ATOM 859 C CA . LYS A 1 110 ? -15.679 19.732 22.019 1.00 91.00 110 LYS A CA 1
ATOM 860 C C . LYS A 1 110 ? -17.000 19.053 21.654 1.00 91.00 110 LYS A C 1
ATOM 862 O O . LYS A 1 110 ? -17.691 18.556 22.537 1.00 91.0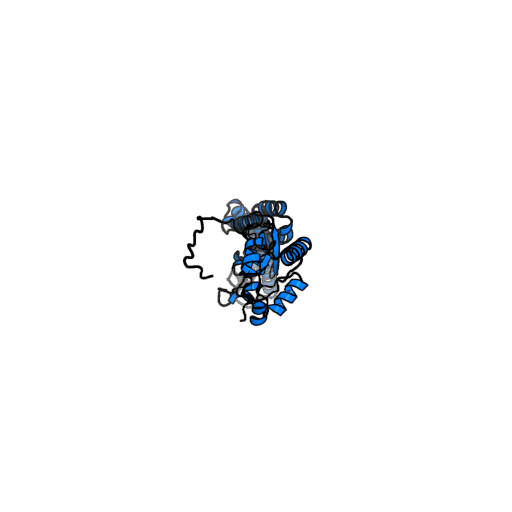0 110 LYS A O 1
ATOM 867 N N . GLY A 1 111 ? -17.342 19.035 20.364 1.00 90.00 111 GLY A N 1
ATOM 868 C CA . GLY A 1 111 ? -18.571 18.409 19.875 1.00 90.00 111 GLY A CA 1
ATOM 869 C C . GLY A 1 111 ? -18.594 16.897 20.104 1.00 90.00 111 GLY A C 1
ATOM 870 O O . GLY A 1 111 ? -19.607 16.367 20.555 1.00 90.00 111 GLY A O 1
ATOM 871 N N . PHE A 1 112 ? -17.469 16.219 19.859 1.00 93.00 112 PHE A N 1
ATOM 872 C CA . PHE A 1 112 ? -17.339 14.785 20.109 1.00 93.00 112 PHE A CA 1
ATOM 873 C C . PHE A 1 112 ? -17.401 14.471 21.606 1.00 93.00 112 PHE A C 1
ATOM 875 O O . PHE A 1 112 ? -18.188 13.622 22.013 1.00 93.00 112 PHE A O 1
ATOM 882 N N . LEU A 1 113 ? -16.634 15.192 22.432 1.00 94.19 113 LEU A N 1
ATOM 883 C CA . LEU A 1 113 ? -16.611 14.971 23.882 1.00 94.19 113 LEU A CA 1
ATOM 884 C C . LEU A 1 113 ? -17.990 15.182 24.515 1.00 94.19 113 LEU A C 1
ATOM 886 O O . LEU A 1 113 ? -18.413 14.393 25.353 1.00 94.19 113 LEU A O 1
ATOM 890 N N . TYR A 1 114 ? -18.719 16.212 24.082 1.00 94.94 114 TYR A N 1
ATOM 891 C CA . TYR A 1 114 ? -20.082 16.449 24.549 1.00 94.94 114 TYR A CA 1
ATOM 892 C C . TYR A 1 114 ? -21.030 15.301 24.176 1.00 94.94 114 TYR A C 1
ATOM 894 O O . TYR A 1 114 ? -21.759 14.805 25.034 1.00 94.94 114 TYR A O 1
ATOM 902 N N . ALA A 1 115 ? -21.003 14.855 22.916 1.00 94.62 115 ALA A N 1
ATOM 903 C CA . ALA A 1 115 ? -21.839 13.748 22.460 1.00 94.62 115 ALA A CA 1
ATOM 904 C C . ALA A 1 115 ? -21.494 12.433 23.177 1.00 94.62 115 ALA A C 1
ATOM 906 O O . ALA A 1 115 ? -22.400 11.712 23.585 1.00 94.62 115 ALA A O 1
ATOM 907 N N . LYS A 1 116 ? -20.203 12.157 23.394 1.00 95.06 116 LYS A N 1
ATOM 908 C CA . LYS A 1 116 ? -19.730 10.990 24.145 1.00 95.06 116 LYS A CA 1
ATOM 909 C C . LYS A 1 116 ? -20.260 11.009 25.581 1.00 95.06 116 LYS A C 1
ATOM 911 O O . LYS A 1 116 ? -20.896 10.047 25.999 1.00 95.06 116 LYS A O 1
ATOM 916 N N . ASN A 1 117 ? -20.081 12.123 26.292 1.00 95.88 117 ASN A N 1
ATOM 917 C CA . ASN A 1 117 ? -20.550 12.261 27.672 1.00 95.88 117 ASN A CA 1
ATOM 918 C C . ASN A 1 117 ? -22.076 12.104 27.783 1.00 95.88 117 ASN A C 1
ATOM 920 O O . ASN A 1 117 ? -22.573 11.585 28.776 1.00 95.88 117 ASN A O 1
ATOM 924 N N . LEU A 1 118 ? -22.835 12.551 26.775 1.00 95.56 118 LEU A N 1
ATOM 925 C CA . LEU A 1 118 ? -24.290 12.382 26.748 1.00 95.56 118 LEU A CA 1
ATOM 926 C C . LEU A 1 118 ? -24.699 10.907 26.624 1.00 95.56 118 LEU A C 1
ATOM 928 O O . LEU A 1 118 ? -25.659 10.489 27.271 1.00 95.56 118 LEU A O 1
ATOM 932 N N . VAL A 1 119 ? -23.982 10.133 25.801 1.00 94.62 119 VAL A N 1
ATOM 933 C CA . VAL A 1 119 ? -24.193 8.685 25.660 1.00 94.62 119 VAL A CA 1
ATOM 934 C C . VAL A 1 119 ? -23.867 7.985 26.977 1.00 94.62 119 VAL A C 1
ATOM 936 O O . VAL A 1 119 ? -24.716 7.272 27.507 1.00 94.62 119 VAL A O 1
ATOM 939 N N . GLU A 1 120 ? -22.690 8.251 27.546 1.00 94.00 120 GLU A N 1
ATOM 940 C CA . GLU A 1 120 ? -22.253 7.656 28.816 1.00 94.00 120 GLU A CA 1
ATOM 941 C C . GLU A 1 120 ? -23.243 7.960 29.949 1.00 94.00 120 GLU A C 1
ATOM 943 O O . GLU A 1 120 ? -23.742 7.035 30.584 1.00 94.00 120 GLU A O 1
ATOM 948 N N . ALA A 1 121 ? -23.651 9.222 30.120 1.00 95.12 121 ALA A N 1
ATOM 949 C CA . ALA A 1 121 ? -24.589 9.622 31.171 1.00 95.12 121 ALA A CA 1
ATOM 950 C C . ALA A 1 121 ? -25.995 9.008 31.021 1.00 95.12 121 ALA A C 1
ATOM 952 O O . ALA A 1 121 ? -26.736 8.887 32.001 1.00 95.12 121 ALA A O 1
ATOM 953 N N . ARG A 1 122 ? -26.417 8.653 29.799 1.00 93.44 122 ARG A N 1
ATOM 954 C CA . ARG A 1 122 ? -27.709 7.986 29.572 1.00 93.44 122 ARG A CA 1
ATOM 955 C C . ARG A 1 122 ? -27.679 6.550 30.087 1.00 93.44 122 ARG A C 1
ATOM 957 O O . ARG A 1 122 ? -28.630 6.136 30.745 1.00 93.44 122 ARG A O 1
ATOM 964 N N . TYR A 1 123 ? -26.604 5.825 29.796 1.00 93.88 123 TYR A N 1
ATOM 965 C CA . TYR A 1 123 ? -26.436 4.431 30.203 1.00 93.88 123 TYR A CA 1
ATOM 966 C C . TYR A 1 123 ? -25.982 4.279 31.653 1.00 93.88 123 TYR A C 1
ATOM 968 O O . TYR A 1 123 ? -26.348 3.301 32.296 1.00 93.88 123 TYR A O 1
ATOM 976 N N . GLU A 1 124 ? -25.260 5.257 32.200 1.00 92.88 124 GLU A N 1
ATOM 977 C CA . GLU A 1 124 ? -24.905 5.303 33.621 1.00 92.88 124 GLU A CA 1
ATOM 978 C C . GLU A 1 124 ? -26.161 5.242 34.498 1.00 92.88 124 GLU A C 1
ATOM 980 O O . GLU A 1 124 ? -26.239 4.423 35.406 1.00 92.88 124 GLU A O 1
ATOM 985 N N . LYS A 1 125 ? -27.211 5.994 34.147 1.00 92.44 125 LYS A N 1
ATOM 986 C CA . LYS A 1 125 ? -28.505 5.942 34.852 1.00 92.44 125 LYS A CA 1
ATOM 987 C C . LYS A 1 125 ? -29.183 4.572 34.789 1.00 92.44 125 LYS A C 1
ATOM 989 O O . LYS A 1 125 ? -29.855 4.178 35.739 1.00 92.44 125 LYS A O 1
ATOM 994 N N . GLU A 1 126 ? -29.058 3.872 33.664 1.00 92.62 126 GLU A N 1
ATOM 995 C CA . GLU A 1 126 ? -29.607 2.523 33.485 1.00 92.62 126 GLU A CA 1
ATOM 996 C C . GLU A 1 126 ? -28.828 1.507 34.332 1.00 92.62 126 GLU A C 1
ATOM 998 O O . GLU A 1 126 ? -29.430 0.730 35.073 1.00 92.62 126 GLU A O 1
ATOM 1003 N N . ALA A 1 127 ? -27.495 1.577 34.299 1.00 91.62 127 ALA A N 1
ATOM 1004 C CA . ALA A 1 127 ? -26.617 0.754 35.121 1.00 91.62 127 ALA A CA 1
ATOM 1005 C C . ALA A 1 127 ? -26.853 0.994 36.621 1.00 91.62 127 ALA A C 1
ATOM 1007 O O . ALA A 1 127 ? -27.068 0.041 37.367 1.00 91.62 127 ALA A O 1
ATOM 1008 N N . GLU A 1 128 ? -26.906 2.253 37.065 1.00 92.44 128 GLU A N 1
ATOM 1009 C CA . GLU A 1 128 ? -27.218 2.617 38.452 1.00 92.44 128 GLU A CA 1
ATOM 1010 C C . GLU A 1 128 ? -28.568 2.048 38.907 1.00 92.44 128 GLU A C 1
ATOM 1012 O O . GLU A 1 128 ? -28.689 1.576 40.038 1.00 92.44 128 GLU A O 1
ATOM 1017 N N . ALA A 1 129 ? -29.587 2.053 38.040 1.00 93.25 129 ALA A N 1
ATOM 1018 C CA . ALA A 1 129 ? -30.894 1.487 38.361 1.00 93.25 129 ALA A CA 1
ATOM 1019 C C . ALA A 1 129 ? -30.837 -0.038 38.565 1.00 93.25 129 ALA A C 1
ATOM 1021 O O . ALA A 1 129 ? -31.435 -0.537 39.522 1.00 93.25 129 ALA A O 1
ATOM 1022 N N . LEU A 1 130 ? -30.091 -0.763 37.720 1.00 92.38 130 LEU A N 1
ATOM 1023 C CA . LEU A 1 130 ? -29.861 -2.207 37.868 1.00 92.38 130 LEU A CA 1
ATOM 1024 C C . LEU A 1 130 ? -29.144 -2.526 39.187 1.00 92.38 130 LEU A C 1
ATOM 1026 O O . LEU A 1 130 ? -29.594 -3.379 39.954 1.00 92.38 130 LEU A O 1
ATOM 1030 N N . LEU A 1 131 ? -28.062 -1.799 39.482 1.00 91.56 131 LEU A N 1
ATOM 1031 C CA . LEU A 1 131 ? -27.275 -2.001 40.700 1.00 91.56 131 LEU A CA 1
ATOM 1032 C C . LEU A 1 131 ? -28.075 -1.662 41.958 1.00 91.56 131 LEU A C 1
ATOM 1034 O O . LEU A 1 131 ? -28.023 -2.397 42.942 1.00 91.56 131 LEU A O 1
ATOM 1038 N N . LYS A 1 132 ? -28.860 -0.581 41.924 1.00 93.62 132 LYS A N 1
ATOM 1039 C CA . LYS A 1 132 ? -29.719 -0.180 43.041 1.00 93.62 132 LYS A CA 1
ATOM 1040 C C . LYS A 1 132 ? -30.813 -1.209 43.324 1.00 93.62 132 LYS A C 1
ATOM 1042 O O . LYS A 1 132 ? -31.092 -1.464 44.493 1.00 93.62 132 LYS A O 1
ATOM 1047 N N . ALA A 1 133 ? -31.408 -1.805 42.290 1.00 92.81 133 ALA A N 1
ATOM 1048 C CA . ALA A 1 133 ? -32.396 -2.869 42.458 1.00 92.81 133 ALA A CA 1
ATOM 1049 C C . ALA A 1 133 ? -31.778 -4.107 43.134 1.00 92.81 133 ALA A C 1
ATOM 1051 O O . ALA A 1 133 ? -32.320 -4.592 44.126 1.00 92.81 133 ALA A O 1
ATOM 1052 N N . LEU A 1 134 ? -30.604 -4.553 42.668 1.00 92.69 134 LEU A N 1
ATOM 1053 C CA . LEU A 1 134 ? -29.877 -5.673 43.277 1.00 92.69 134 LEU A CA 1
ATOM 1054 C C . LEU A 1 134 ? -29.447 -5.370 44.719 1.00 92.69 134 LEU A C 1
ATOM 1056 O O . LEU A 1 134 ? -29.556 -6.234 45.584 1.00 92.69 134 LEU A O 1
ATOM 1060 N N . ALA A 1 135 ? -28.975 -4.152 44.995 1.00 91.88 135 ALA A N 1
ATOM 1061 C CA . ALA A 1 135 ? -28.555 -3.746 46.334 1.00 91.88 135 ALA A CA 1
ATOM 1062 C C . ALA A 1 135 ? -29.718 -3.775 47.338 1.00 91.88 135 ALA A C 1
ATOM 1064 O O . ALA A 1 135 ? -29.558 -4.307 48.432 1.00 91.88 135 ALA A O 1
ATOM 1065 N N . GLN A 1 136 ? -30.896 -3.266 46.958 1.00 92.81 136 GLN A N 1
ATOM 1066 C CA . GLN A 1 136 ? -32.095 -3.299 47.808 1.00 92.81 136 GLN A CA 1
ATOM 1067 C C . GLN A 1 136 ? -32.544 -4.729 48.125 1.00 92.81 136 GLN A C 1
ATOM 1069 O O . GLN A 1 136 ? -32.934 -5.028 49.254 1.00 92.81 136 GLN A O 1
ATOM 1074 N N . GLU A 1 137 ? -32.481 -5.618 47.137 1.00 88.88 137 GLU A N 1
ATOM 1075 C CA . GLU A 1 137 ? -32.827 -7.025 47.318 1.00 88.88 137 GLU A CA 1
ATOM 1076 C C . GLU A 1 137 ? -31.797 -7.731 48.212 1.00 88.88 137 GLU A C 1
ATOM 1078 O O . GLU A 1 137 ? -32.171 -8.396 49.177 1.00 88.88 137 GLU A O 1
ATOM 1083 N N . ALA A 1 138 ? -30.502 -7.497 47.978 1.00 91.06 138 ALA A N 1
ATOM 1084 C CA . ALA A 1 138 ? -29.412 -8.028 48.792 1.00 91.06 138 ALA A CA 1
ATOM 1085 C C . ALA A 1 138 ? -29.488 -7.572 50.261 1.00 91.06 138 ALA A C 1
ATOM 1087 O O . ALA A 1 138 ? -29.305 -8.399 51.160 1.00 91.06 138 ALA A O 1
ATOM 1088 N N . GLU A 1 139 ? -29.821 -6.302 50.518 1.00 90.19 139 GLU A N 1
ATOM 1089 C CA . GLU A 1 139 ? -30.019 -5.768 51.872 1.00 90.19 139 GLU A CA 1
ATOM 1090 C C . GLU A 1 139 ? -31.123 -6.523 52.624 1.00 90.19 139 GLU A C 1
ATOM 1092 O O . GLU A 1 139 ? -30.960 -6.829 53.809 1.00 90.19 139 GLU A O 1
ATOM 1097 N N . GLY A 1 140 ? -32.203 -6.904 51.930 1.00 87.88 140 GLY A N 1
ATOM 1098 C CA . GLY A 1 140 ? -33.282 -7.729 52.484 1.00 87.88 140 GLY A CA 1
ATOM 1099 C C . GLY A 1 140 ? -32.816 -9.102 52.985 1.00 87.88 140 GLY A C 1
ATOM 1100 O O . GLY A 1 140 ? -33.396 -9.645 53.926 1.00 87.88 140 GLY A O 1
ATOM 1101 N N . TYR A 1 141 ? -31.731 -9.631 52.416 1.00 87.12 141 TYR A N 1
ATOM 1102 C CA . TYR A 1 141 ? -31.088 -10.884 52.823 1.00 87.12 141 TYR A CA 1
ATOM 1103 C C . TYR A 1 141 ? -29.844 -10.679 53.709 1.00 87.12 141 TYR A C 1
ATOM 1105 O O . TYR A 1 141 ? -29.186 -11.654 54.074 1.00 87.12 141 TYR A O 1
ATOM 1113 N N . GLY A 1 142 ? -29.500 -9.439 54.078 1.00 88.38 142 GLY A N 1
ATOM 1114 C CA . GLY A 1 142 ? -28.314 -9.128 54.886 1.00 88.38 142 GLY A CA 1
ATOM 1115 C C . GLY A 1 142 ? -26.982 -9.201 54.123 1.00 88.38 142 GLY A C 1
ATOM 1116 O O . GLY A 1 142 ? -25.931 -9.406 54.741 1.00 88.38 142 GLY A O 1
ATOM 1117 N N . PHE A 1 143 ? -27.021 -9.043 52.799 1.00 92.38 143 PHE A N 1
ATOM 1118 C CA . PHE A 1 143 ? -25.858 -8.932 51.920 1.00 92.38 143 PHE A CA 1
ATOM 1119 C C . PHE A 1 143 ? -25.699 -7.487 51.426 1.00 92.38 143 PHE A C 1
ATOM 1121 O O . PHE A 1 143 ? -26.671 -6.768 51.235 1.00 92.38 143 PHE A O 1
ATOM 1128 N N . ALA A 1 144 ? -24.460 -7.067 51.196 1.00 89.38 144 ALA A N 1
ATOM 1129 C CA . ALA A 1 144 ? -24.107 -5.788 50.600 1.00 89.38 144 ALA A CA 1
ATOM 1130 C C . ALA A 1 144 ? -23.493 -6.012 49.215 1.00 89.38 144 ALA A C 1
ATOM 1132 O O . ALA A 1 144 ? -22.672 -6.917 49.032 1.00 89.38 144 ALA A O 1
ATOM 1133 N N . LEU A 1 145 ? -23.876 -5.173 48.255 1.00 89.50 145 LEU A N 1
ATOM 1134 C CA . LEU A 1 145 ? -23.289 -5.156 46.920 1.00 89.50 145 LEU A CA 1
ATOM 1135 C C . LEU A 1 145 ? -21.949 -4.417 46.935 1.00 89.50 145 LEU A C 1
ATOM 1137 O O . LEU A 1 145 ? -21.845 -3.306 47.449 1.00 89.50 145 LEU A O 1
ATOM 1141 N N . LEU A 1 146 ? -20.932 -5.044 46.355 1.00 86.62 146 LEU A N 1
ATOM 1142 C CA . LEU A 1 146 ? -19.602 -4.493 46.151 1.00 86.62 146 LEU A CA 1
ATOM 1143 C C . LEU A 1 146 ? -19.279 -4.529 44.657 1.00 86.62 146 LEU A C 1
ATOM 1145 O O . LEU A 1 146 ? -19.389 -5.573 44.013 1.00 86.62 146 LEU A O 1
ATOM 1149 N N . GLU A 1 147 ? -18.844 -3.394 44.124 1.00 83.00 147 GLU A N 1
ATOM 1150 C CA . GLU A 1 147 ? -18.286 -3.288 42.778 1.00 83.00 147 GLU A CA 1
ATOM 1151 C C . GLU A 1 147 ? -16.757 -3.315 42.894 1.00 83.00 147 GLU A C 1
ATOM 1153 O O . GLU A 1 147 ? -16.159 -2.465 43.554 1.00 83.00 147 GLU A O 1
ATOM 1158 N N . GLY A 1 148 ? -16.126 -4.344 42.327 1.00 75.38 148 GLY A N 1
ATOM 1159 C CA . GLY A 1 148 ? -14.670 -4.481 42.277 1.00 75.38 148 GLY A CA 1
ATOM 1160 C C . GLY A 1 148 ? -14.161 -4.602 40.842 1.00 75.38 148 GLY A C 1
ATOM 1161 O O . GLY A 1 148 ? -14.943 -4.680 39.899 1.00 75.38 148 GLY A O 1
ATOM 1162 N N . GLU A 1 149 ? -12.839 -4.679 40.671 1.00 66.62 149 GLU A N 1
ATOM 1163 C CA . GLU A 1 149 ? -12.211 -4.840 39.345 1.00 66.62 149 GLU A CA 1
ATOM 1164 C C . GLU A 1 149 ? -12.634 -6.138 38.631 1.00 66.62 149 GLU A C 1
ATOM 1166 O O . GLU A 1 149 ? -12.720 -6.171 37.408 1.00 66.62 149 GLU A O 1
ATOM 1171 N N . GLU A 1 150 ? -12.963 -7.191 39.389 1.00 65.25 150 GLU A N 1
ATOM 1172 C CA . GLU A 1 150 ? -13.474 -8.472 38.870 1.00 65.25 150 GLU A CA 1
ATOM 1173 C C . GLU A 1 150 ? -15.006 -8.497 38.663 1.00 65.25 150 GLU A C 1
ATOM 1175 O O . GLU A 1 150 ? -15.570 -9.546 38.351 1.00 65.25 150 GLU A O 1
ATOM 1180 N N . GLY A 1 151 ? -15.692 -7.363 38.841 1.00 77.50 151 GLY A N 1
ATOM 1181 C CA . GLY A 1 151 ? -17.135 -7.223 38.636 1.00 77.50 151 GLY A CA 1
ATOM 1182 C C . GLY A 1 151 ? -17.953 -7.118 39.926 1.00 77.50 151 GLY A C 1
ATOM 1183 O O . GLY A 1 151 ? -17.451 -6.740 40.989 1.00 77.50 151 GLY A O 1
ATOM 1184 N N . LEU A 1 152 ? -19.249 -7.416 39.813 1.00 85.50 152 LEU A N 1
ATOM 1185 C CA . LEU A 1 152 ? -20.223 -7.301 40.900 1.00 85.50 152 LEU A CA 1
ATOM 1186 C C . LEU A 1 152 ? -20.130 -8.502 41.845 1.00 85.50 152 LEU A C 1
ATOM 1188 O O . LEU A 1 152 ? -20.198 -9.651 41.411 1.00 85.50 152 LEU A O 1
ATOM 1192 N N . ARG A 1 153 ? -20.009 -8.243 43.148 1.00 86.19 153 ARG A N 1
ATOM 1193 C CA . ARG A 1 153 ? -19.970 -9.274 44.194 1.00 86.19 153 ARG A CA 1
ATOM 1194 C C . ARG A 1 153 ? -20.910 -8.917 45.335 1.00 86.19 153 ARG A C 1
ATOM 1196 O O . ARG A 1 153 ? -21.035 -7.756 45.706 1.00 86.19 153 ARG A O 1
ATOM 1203 N N . LEU A 1 154 ? -21.524 -9.928 45.940 1.00 88.62 154 LEU A N 1
ATOM 1204 C CA . LEU A 1 154 ? -22.318 -9.770 47.158 1.00 88.62 154 LEU A CA 1
ATOM 1205 C C . LEU A 1 154 ? -21.517 -10.271 48.364 1.00 88.62 154 LEU A C 1
ATOM 1207 O O . LEU A 1 154 ? -20.941 -11.357 48.324 1.00 88.62 154 LEU A O 1
ATOM 1211 N N . SER A 1 155 ? -21.491 -9.490 49.441 1.00 87.25 155 SER A N 1
ATOM 1212 C CA . SER A 1 155 ? -20.804 -9.816 50.696 1.00 87.25 155 SER A CA 1
ATOM 1213 C C . SER A 1 155 ? -21.786 -9.765 51.863 1.00 87.25 155 SER A C 1
ATOM 1215 O O . SER A 1 155 ? -22.445 -8.751 52.066 1.00 87.25 155 SER A O 1
ATOM 1217 N N . GLY A 1 156 ? -21.910 -10.842 52.637 1.00 85.62 156 GLY A N 1
ATOM 1218 C CA . GLY A 1 156 ? -22.896 -10.932 53.717 1.00 85.62 156 GLY A CA 1
ATOM 1219 C C . GLY A 1 156 ? -22.603 -12.047 54.713 1.00 85.62 156 GLY A C 1
ATOM 1220 O O . GLY A 1 156 ? -21.632 -12.795 54.576 1.00 85.62 156 GLY A O 1
ATOM 1221 N N . LYS A 1 157 ? -23.432 -12.140 55.759 1.00 74.56 157 LYS A N 1
ATOM 1222 C CA . LYS A 1 157 ? -23.305 -13.172 56.799 1.00 74.56 157 LYS A CA 1
ATOM 1223 C C . LYS A 1 157 ? -24.158 -14.394 56.443 1.00 74.56 157 LYS A C 1
ATOM 1225 O O . LYS A 1 157 ? -25.378 -14.313 56.486 1.00 74.56 157 LYS A O 1
ATOM 1230 N N . GLY A 1 158 ? -23.512 -15.535 56.200 1.00 77.31 158 GLY A N 1
ATOM 1231 C CA . GLY A 1 158 ? -24.176 -16.821 55.934 1.00 77.31 158 GLY A CA 1
ATOM 1232 C C . GLY A 1 158 ? -24.112 -17.262 54.464 1.00 77.31 158 GLY A C 1
ATOM 1233 O O . GLY A 1 158 ? -23.531 -16.557 53.639 1.00 77.31 158 GLY A O 1
ATOM 1234 N N . PRO A 1 159 ? -24.647 -18.453 54.132 1.00 82.38 159 PRO A N 1
ATOM 1235 C CA . PRO A 1 159 ? -24.694 -18.946 52.755 1.00 82.38 159 PRO A CA 1
ATOM 1236 C C . PRO A 1 159 ? -25.661 -18.113 51.899 1.00 82.38 159 PRO A C 1
ATOM 1238 O O . PRO A 1 159 ? -26.712 -17.692 52.379 1.00 82.38 159 PRO A O 1
ATOM 1241 N N . MET A 1 160 ? -25.309 -17.883 50.630 1.00 86.06 160 MET A N 1
ATOM 1242 C CA . MET A 1 160 ? -26.123 -17.100 49.696 1.00 86.06 160 MET A CA 1
ATOM 1243 C C . MET A 1 160 ? -27.411 -17.856 49.315 1.00 86.06 160 MET A C 1
ATOM 1245 O O . MET A 1 160 ? -27.316 -19.017 48.906 1.00 86.06 160 MET A O 1
ATOM 1249 N N . PRO A 1 161 ? -28.599 -17.230 49.422 1.00 90.19 161 PRO A N 1
ATOM 1250 C CA . PRO A 1 161 ? -29.848 -17.823 48.950 1.00 90.19 161 PRO A CA 1
ATOM 1251 C C . PRO A 1 161 ? -29.828 -18.081 47.432 1.00 90.19 161 PRO A C 1
ATOM 1253 O O . PRO A 1 161 ? -29.271 -17.263 46.692 1.00 90.19 161 PRO A O 1
ATOM 1256 N N . PRO A 1 162 ? -30.449 -19.170 46.941 1.00 88.75 162 PRO A N 1
ATOM 1257 C CA . PRO A 1 162 ? -30.479 -19.486 45.513 1.00 88.75 162 PRO A CA 1
ATOM 1258 C C . PRO A 1 162 ? -31.204 -18.414 44.684 1.00 88.75 162 PRO A C 1
ATOM 1260 O O . PRO A 1 162 ? -30.790 -18.138 43.560 1.00 88.75 162 PRO A O 1
ATOM 1263 N N . GLU A 1 163 ? -32.224 -17.759 45.242 1.00 88.50 163 GLU A N 1
ATOM 1264 C CA . GLU A 1 163 ? -32.943 -16.656 44.593 1.00 88.50 163 GLU A CA 1
ATOM 1265 C C . GLU A 1 163 ? -32.025 -15.446 44.376 1.00 88.50 163 GLU A C 1
ATOM 1267 O O . GLU A 1 163 ? -31.970 -14.886 43.281 1.00 88.50 163 GLU A O 1
ATOM 1272 N N . LEU A 1 164 ? -31.241 -15.092 45.400 1.00 88.88 164 LEU A N 1
ATOM 1273 C CA . LEU A 1 164 ? -30.291 -13.981 45.345 1.00 88.88 164 LEU A CA 1
ATOM 1274 C C . LEU A 1 164 ? -29.118 -14.285 44.401 1.00 88.88 164 LEU A C 1
ATOM 1276 O O . LEU A 1 164 ? -28.647 -13.394 43.698 1.00 88.88 164 LEU A O 1
ATOM 1280 N N . SER A 1 165 ? -28.679 -15.547 44.343 1.00 87.88 165 SER A N 1
ATOM 1281 C CA . SER A 1 165 ? -27.661 -16.008 43.392 1.00 87.88 165 SER A CA 1
ATOM 1282 C C . SER A 1 165 ? -28.139 -15.866 41.945 1.00 87.88 165 SER A C 1
ATOM 1284 O O . SER A 1 165 ? -27.432 -15.289 41.123 1.00 87.88 165 SER A O 1
ATOM 1286 N N . ALA A 1 166 ? -29.354 -16.332 41.636 1.00 90.69 166 ALA A N 1
ATOM 1287 C CA . ALA A 1 166 ? -29.934 -16.192 40.301 1.00 90.69 166 ALA A CA 1
ATOM 1288 C C . ALA A 1 166 ? -30.099 -14.714 39.909 1.00 90.69 166 ALA A C 1
ATOM 1290 O O . ALA A 1 166 ? -29.818 -14.332 38.772 1.00 90.69 166 ALA A O 1
ATOM 1291 N N . LYS A 1 167 ? -30.493 -13.861 40.864 1.00 90.12 167 LYS A N 1
ATOM 1292 C CA . LYS A 1 167 ? -30.631 -12.420 40.637 1.00 90.12 167 LYS A CA 1
ATOM 1293 C C . LYS A 1 167 ? -29.299 -11.720 40.385 1.00 90.12 167 LYS A C 1
ATOM 1295 O O . LYS A 1 167 ? -29.225 -10.833 39.532 1.00 90.12 167 LYS A O 1
ATOM 1300 N N . LEU A 1 168 ? -28.248 -12.115 41.104 1.00 90.19 168 LEU A N 1
ATOM 1301 C CA . LEU A 1 168 ? -26.893 -11.627 40.868 1.00 90.19 168 LEU A CA 1
ATOM 1302 C C . LEU A 1 168 ? -26.441 -11.979 39.448 1.00 90.19 168 LEU A C 1
ATOM 1304 O O . LEU A 1 168 ? -25.975 -11.095 38.736 1.00 90.19 168 LEU A O 1
ATOM 1308 N N . GLU A 1 169 ? -26.623 -13.229 39.017 1.00 91.00 169 GLU A N 1
ATOM 1309 C CA . GLU A 1 169 ? -26.278 -13.667 37.658 1.00 91.00 169 GLU A CA 1
ATOM 1310 C C . GLU A 1 169 ? -27.046 -12.881 36.584 1.00 91.00 169 GLU A C 1
ATOM 1312 O O . GLU A 1 169 ? -26.436 -12.359 35.650 1.00 91.00 169 GLU A O 1
ATOM 1317 N N . GLU A 1 170 ? -28.365 -12.725 36.745 1.00 92.88 170 GLU A N 1
ATOM 1318 C CA . GLU A 1 170 ? -29.206 -11.910 35.856 1.00 92.88 170 GLU A CA 1
ATOM 1319 C C . GLU A 1 170 ? -28.699 -10.462 35.778 1.00 92.88 170 GLU A C 1
ATOM 1321 O O . GLU A 1 170 ? -28.550 -9.904 34.689 1.00 92.88 170 GLU A O 1
ATOM 1326 N N . THR A 1 171 ? -28.382 -9.861 36.927 1.00 92.44 171 THR A N 1
ATOM 1327 C CA . THR A 1 171 ? -27.902 -8.476 36.999 1.00 92.44 171 THR A CA 1
ATOM 1328 C C . THR A 1 171 ? -26.523 -8.325 36.366 1.00 92.44 171 THR A C 1
ATOM 1330 O O . THR A 1 171 ? -26.290 -7.348 35.662 1.00 92.44 171 THR A O 1
ATOM 1333 N N . VAL A 1 172 ? -25.615 -9.284 36.567 1.00 91.56 172 VAL A N 1
ATOM 1334 C CA . VAL A 1 172 ? -24.291 -9.291 35.928 1.00 91.56 172 VAL A CA 1
ATOM 1335 C C . VAL A 1 172 ? -24.438 -9.345 34.410 1.00 91.56 172 VAL A C 1
ATOM 1337 O O . VAL A 1 172 ? -23.809 -8.545 33.719 1.00 91.56 172 VAL A O 1
ATOM 1340 N N . LEU A 1 173 ? -25.295 -10.225 33.883 1.00 92.75 173 LEU A N 1
ATOM 1341 C CA . LEU A 1 173 ? -25.552 -10.308 32.444 1.00 92.75 173 LEU A CA 1
ATOM 1342 C C . LEU A 1 173 ? -26.146 -9.005 31.894 1.00 92.75 173 LEU A C 1
ATOM 1344 O O . LEU A 1 173 ? -25.656 -8.493 30.889 1.00 92.75 173 LEU A O 1
ATOM 1348 N N . ALA A 1 174 ? -27.148 -8.437 32.570 1.00 93.44 174 ALA A N 1
ATOM 1349 C CA . ALA A 1 174 ? -27.753 -7.165 32.177 1.00 93.44 174 ALA A CA 1
ATOM 1350 C C . ALA A 1 174 ? -26.746 -6.004 32.230 1.00 93.44 174 ALA A C 1
ATOM 1352 O O . ALA A 1 174 ? -26.705 -5.169 31.331 1.00 93.44 174 ALA A O 1
ATOM 1353 N N . TYR A 1 175 ? -25.889 -5.967 33.250 1.00 91.12 175 TYR A N 1
ATOM 1354 C CA . TYR A 1 175 ? -24.853 -4.949 33.399 1.00 91.12 175 TYR A CA 1
ATOM 1355 C C . TYR A 1 175 ? -23.780 -5.048 32.304 1.00 91.12 175 TYR A C 1
ATOM 1357 O O . TYR A 1 175 ? -23.369 -4.030 31.744 1.00 91.12 175 TYR A O 1
ATOM 1365 N N . VAL A 1 176 ? -23.353 -6.266 31.951 1.00 91.88 176 VAL A N 1
ATOM 1366 C CA . VAL A 1 176 ? -22.435 -6.502 30.824 1.00 91.88 176 VAL A CA 1
ATOM 1367 C C . VAL A 1 176 ? -23.071 -6.071 29.500 1.00 91.88 176 VAL A C 1
ATOM 1369 O O . VAL A 1 176 ? -22.404 -5.409 28.708 1.00 91.88 176 VAL A O 1
ATOM 1372 N N . ASP A 1 177 ? -24.350 -6.375 29.268 1.00 94.81 177 ASP A N 1
ATOM 1373 C CA . ASP A 1 177 ? -25.082 -5.933 28.073 1.00 94.81 177 ASP A CA 1
ATOM 1374 C C . ASP A 1 177 ? -25.176 -4.398 27.994 1.00 94.81 177 ASP A C 1
ATOM 1376 O O . ASP A 1 177 ? -24.876 -3.816 26.951 1.00 94.81 177 ASP A O 1
ATOM 1380 N N . VAL A 1 178 ? -25.478 -3.711 29.104 1.00 94.00 178 VAL A N 1
ATOM 1381 C CA . VAL A 1 178 ? -25.445 -2.237 29.160 1.00 94.00 178 VAL A CA 1
ATOM 1382 C C . VAL A 1 178 ? -24.059 -1.707 28.784 1.00 94.00 178 VAL A C 1
ATOM 1384 O O . VAL A 1 178 ? -23.964 -0.818 27.936 1.00 94.00 178 VAL A O 1
ATOM 1387 N N . ARG A 1 179 ? -22.976 -2.272 29.334 1.00 91.31 179 ARG A N 1
ATOM 1388 C CA . ARG A 1 179 ? -21.604 -1.867 28.974 1.00 91.31 179 ARG A CA 1
ATOM 1389 C C . ARG A 1 179 ? -21.294 -2.095 27.493 1.00 91.31 179 ARG A C 1
ATOM 1391 O O . ARG A 1 179 ? -20.774 -1.192 26.845 1.00 91.31 179 ARG A O 1
ATOM 1398 N N . GLN A 1 180 ? -21.663 -3.246 26.934 1.00 93.62 180 GLN A N 1
ATOM 1399 C CA . GLN A 1 180 ? -21.465 -3.535 25.509 1.00 93.62 180 GLN A CA 1
ATOM 1400 C C . GLN A 1 180 ? -22.231 -2.558 24.609 1.00 93.62 180 GLN A C 1
ATOM 1402 O O . GLN A 1 180 ? -21.720 -2.140 23.571 1.00 93.62 180 GLN A O 1
ATOM 1407 N N . ARG A 1 181 ? -23.440 -2.148 25.008 1.00 95.31 181 ARG A N 1
ATOM 1408 C CA . ARG A 1 181 ? -24.222 -1.133 24.285 1.00 95.31 181 ARG A CA 1
ATOM 1409 C C . ARG A 1 181 ? -23.564 0.244 24.340 1.00 95.31 181 ARG A C 1
ATOM 1411 O O . ARG A 1 181 ? -23.520 0.915 23.311 1.00 95.31 181 ARG A O 1
ATOM 1418 N N . VAL A 1 182 ? -23.018 0.642 25.495 1.00 94.81 182 VAL A N 1
ATOM 1419 C CA . VAL A 1 182 ? -22.227 1.880 25.626 1.00 94.81 182 VAL A CA 1
ATOM 1420 C C . VAL A 1 182 ? -21.043 1.849 24.669 1.00 94.81 182 VAL A C 1
ATOM 1422 O O . VAL A 1 182 ? -20.874 2.773 23.877 1.00 94.81 182 VAL A O 1
ATOM 1425 N N . GLU A 1 183 ? -20.248 0.780 24.711 1.00 94.06 183 GLU A N 1
ATOM 1426 C CA . GLU A 1 183 ? -19.074 0.619 23.850 1.00 94.06 183 GLU A CA 1
ATOM 1427 C C . GLU A 1 183 ? -19.454 0.665 22.366 1.00 94.06 183 GLU A C 1
ATOM 1429 O O . GLU A 1 183 ? -18.837 1.402 21.597 1.00 94.06 183 GLU A O 1
ATOM 1434 N N . ALA A 1 184 ? -20.510 -0.047 21.963 1.00 95.94 184 ALA A N 1
ATOM 1435 C CA . ALA A 1 184 ? -20.991 -0.055 20.585 1.00 95.94 184 ALA A CA 1
ATOM 1436 C C . ALA A 1 184 ? -21.474 1.328 20.117 1.00 95.94 184 ALA A C 1
ATOM 1438 O O . ALA A 1 184 ? -21.193 1.733 18.985 1.00 95.94 184 ALA A O 1
ATOM 1439 N N . GLU A 1 185 ? -22.175 2.082 20.966 1.00 96.94 185 GLU A N 1
ATOM 1440 C CA . GLU A 1 185 ? -22.658 3.416 20.608 1.00 96.94 185 GLU A CA 1
ATOM 1441 C C . GLU A 1 185 ? -21.539 4.458 20.588 1.00 96.94 185 GLU A C 1
ATOM 1443 O O . GLU A 1 185 ? -21.501 5.299 19.688 1.00 96.94 185 GLU A O 1
ATOM 1448 N N . VAL A 1 186 ? -20.577 4.376 21.511 1.00 95.75 186 VAL A N 1
ATOM 1449 C CA . VAL A 1 186 ? -19.366 5.207 21.474 1.00 95.75 186 VAL A CA 1
ATOM 1450 C C . VAL A 1 186 ? -18.534 4.883 20.229 1.00 95.75 186 VAL A C 1
ATOM 1452 O O . VAL A 1 186 ? -18.065 5.805 19.558 1.00 95.75 186 VAL A O 1
ATOM 1455 N N . ALA A 1 187 ? -18.401 3.608 19.858 1.00 96.31 187 ALA A N 1
ATOM 1456 C CA . ALA A 1 187 ? -17.732 3.186 18.629 1.00 96.31 187 ALA A CA 1
ATOM 1457 C C . ALA A 1 187 ? -18.440 3.734 17.377 1.00 96.31 187 ALA A C 1
ATOM 1459 O O . ALA A 1 187 ? -17.793 4.289 16.484 1.00 96.31 187 ALA A O 1
ATOM 1460 N N . ALA A 1 188 ? -19.775 3.658 17.326 1.00 96.94 188 ALA A N 1
ATOM 1461 C CA . ALA A 1 188 ? -20.575 4.243 16.251 1.00 96.94 188 ALA A CA 1
ATOM 1462 C C . ALA A 1 188 ? -20.430 5.774 16.191 1.00 96.94 188 ALA A C 1
ATOM 1464 O O . ALA A 1 188 ? -20.292 6.341 15.104 1.00 96.94 188 ALA A O 1
ATOM 1465 N N . LEU A 1 189 ? -20.390 6.445 17.346 1.00 96.06 189 LEU A N 1
ATOM 1466 C CA . LEU A 1 189 ? -20.157 7.884 17.446 1.00 96.06 189 LEU A CA 1
ATOM 1467 C C . LEU A 1 189 ? -18.767 8.265 16.921 1.00 96.06 189 LEU A C 1
ATOM 1469 O O . LEU A 1 189 ? -18.652 9.208 16.137 1.00 96.06 189 LEU A O 1
ATOM 1473 N N . ARG A 1 190 ? -17.717 7.529 17.308 1.00 95.75 190 ARG A N 1
ATOM 1474 C CA . ARG A 1 190 ? -16.347 7.731 16.807 1.00 95.75 190 ARG A CA 1
ATOM 1475 C C . ARG A 1 190 ? -16.272 7.545 15.299 1.00 95.75 190 ARG A C 1
ATOM 1477 O O . ARG A 1 190 ? -15.725 8.410 14.616 1.00 95.75 190 ARG A O 1
ATOM 1484 N N . ARG A 1 191 ? -16.862 6.464 14.776 1.00 96.75 191 ARG A N 1
ATOM 1485 C CA . ARG A 1 191 ? -16.943 6.202 13.333 1.00 96.75 191 ARG A CA 1
ATOM 1486 C C . ARG A 1 191 ? -17.632 7.348 12.601 1.00 96.75 191 ARG A C 1
ATOM 1488 O O . ARG A 1 191 ? -17.061 7.889 11.662 1.00 96.75 191 ARG A O 1
ATOM 1495 N N . GLY A 1 192 ? -18.823 7.742 13.051 1.00 95.75 192 GLY A N 1
ATOM 1496 C CA . GLY A 1 192 ? -19.600 8.808 12.422 1.00 95.75 192 GLY A CA 1
ATOM 1497 C C . GLY A 1 192 ? -18.915 10.173 12.506 1.00 95.75 192 GLY A C 1
ATOM 1498 O O . GLY A 1 192 ? -19.040 10.984 11.589 1.00 95.75 192 GLY A O 1
ATOM 1499 N N . PHE A 1 193 ? -18.158 10.435 13.576 1.00 94.38 193 PHE A N 1
ATOM 1500 C CA . PHE A 1 193 ? -17.326 11.629 13.662 1.00 94.38 193 PHE A CA 1
ATOM 1501 C C . PHE A 1 193 ? -16.197 11.560 12.632 1.00 94.38 193 PHE A C 1
ATOM 1503 O O . PHE A 1 193 ? -16.117 12.446 11.793 1.00 94.38 193 PHE A O 1
ATOM 1510 N N . ALA A 1 194 ? -15.401 10.487 12.609 1.00 95.38 194 ALA A N 1
ATOM 1511 C CA . ALA A 1 194 ? -14.317 10.316 11.641 1.00 95.38 194 ALA A CA 1
ATOM 1512 C C . ALA A 1 194 ? -14.798 10.387 10.183 1.00 95.38 194 ALA A C 1
ATOM 1514 O O . ALA A 1 194 ? -14.173 11.051 9.359 1.00 95.38 194 ALA A O 1
ATOM 1515 N N . GLU A 1 195 ? -15.947 9.790 9.875 1.00 96.06 195 GLU A N 1
ATOM 1516 C CA . GLU A 1 195 ? -16.562 9.830 8.548 1.00 96.06 195 GLU A CA 1
ATOM 1517 C C . GLU A 1 195 ? -16.809 11.262 8.066 1.00 96.06 195 GLU A C 1
ATOM 1519 O O . GLU A 1 195 ? -16.475 11.590 6.930 1.00 96.06 195 GLU A O 1
ATOM 1524 N N . ARG A 1 196 ? -17.288 12.161 8.934 1.00 93.94 196 ARG A N 1
ATOM 1525 C CA . ARG A 1 196 ? -17.537 13.566 8.566 1.00 93.94 196 ARG A CA 1
ATOM 1526 C C . ARG A 1 196 ? -16.276 14.315 8.130 1.00 93.94 196 ARG A C 1
ATOM 1528 O O . ARG A 1 196 ? -16.382 15.213 7.299 1.00 93.94 196 ARG A O 1
ATOM 1535 N N . PHE A 1 197 ? -15.111 13.964 8.674 1.00 91.81 197 PHE A N 1
ATOM 1536 C CA . PHE A 1 197 ? -13.840 14.626 8.357 1.00 91.81 197 PHE A CA 1
ATOM 1537 C C . PHE A 1 197 ? -13.107 13.947 7.198 1.00 91.81 197 PHE A C 1
ATOM 1539 O O . PHE A 1 197 ? -12.582 14.622 6.313 1.00 91.81 197 PHE A O 1
ATOM 1546 N N . LEU A 1 198 ? -13.086 12.613 7.184 1.00 95.38 198 LEU A N 1
ATOM 1547 C CA . LEU A 1 198 ? -12.302 11.837 6.225 1.00 95.38 198 LEU A CA 1
ATOM 1548 C C . LEU A 1 198 ? -13.021 11.669 4.884 1.00 95.38 198 LEU A C 1
ATOM 1550 O O . LEU A 1 198 ? -12.389 11.779 3.831 1.00 95.38 198 LEU A O 1
ATOM 1554 N N . LEU A 1 199 ? -14.338 11.432 4.900 1.00 96.00 199 LEU A N 1
A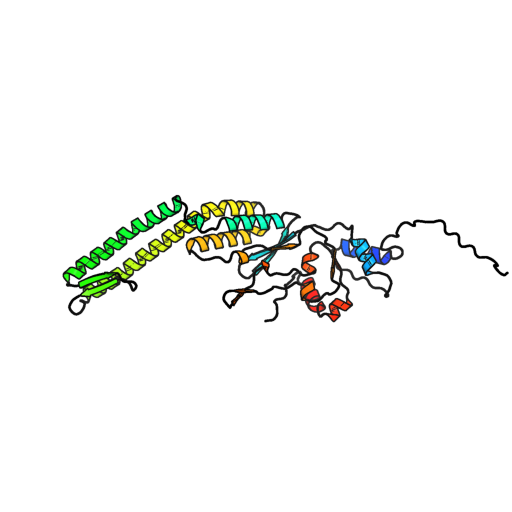TOM 1555 C CA . LEU A 1 199 ? -15.088 11.070 3.697 1.00 96.00 199 LEU A CA 1
ATOM 1556 C C . LEU A 1 199 ? -15.057 12.157 2.609 1.00 96.00 199 LEU A C 1
ATOM 1558 O O . LEU A 1 199 ? -14.819 11.796 1.455 1.00 96.00 199 LEU A O 1
ATOM 1562 N N . PRO A 1 200 ? -15.212 13.466 2.909 1.00 96.94 200 PRO A N 1
ATOM 1563 C CA . PRO A 1 200 ? -15.129 14.500 1.876 1.00 96.94 200 PRO A CA 1
ATOM 1564 C C . PRO A 1 200 ? -13.777 14.509 1.151 1.00 96.94 200 PRO A C 1
ATOM 1566 O O . PRO A 1 200 ? -13.726 14.626 -0.073 1.00 96.94 200 PRO A O 1
ATOM 1569 N N . LYS A 1 201 ? -12.674 14.327 1.889 1.00 96.19 201 LYS A N 1
ATOM 1570 C CA . LYS A 1 201 ? -11.322 14.276 1.315 1.00 96.19 201 LYS A CA 1
ATOM 1571 C C . LYS A 1 201 ? -11.087 12.999 0.514 1.00 96.19 201 LYS A C 1
ATOM 1573 O O . LYS A 1 201 ? -10.551 13.060 -0.590 1.00 96.19 201 LYS A O 1
ATOM 1578 N N . ALA A 1 202 ? -11.522 11.854 1.039 1.00 97.31 202 ALA A N 1
ATOM 1579 C CA . ALA A 1 202 ? -11.425 10.577 0.342 1.00 97.31 202 ALA A CA 1
ATOM 1580 C C . ALA A 1 202 ? -12.216 10.586 -0.977 1.00 97.31 202 ALA A C 1
ATOM 1582 O O . ALA A 1 202 ? -11.714 10.134 -2.006 1.00 97.31 202 ALA A O 1
ATOM 1583 N N . GLN A 1 203 ? -13.425 11.159 -0.980 1.00 97.38 203 GLN A N 1
ATOM 1584 C CA . GLN A 1 203 ? -14.243 11.302 -2.187 1.00 97.38 203 GLN A CA 1
ATOM 1585 C C . GLN A 1 203 ? -13.608 12.243 -3.213 1.00 97.38 203 GLN A C 1
ATOM 1587 O O . GLN A 1 203 ? -13.643 11.943 -4.407 1.00 97.38 203 GLN A O 1
ATOM 1592 N N . GLU A 1 204 ? -12.988 13.340 -2.771 1.00 97.44 204 GLU A N 1
ATOM 1593 C CA . GLU A 1 204 ? -12.254 14.237 -3.666 1.00 97.44 204 GLU A CA 1
ATOM 1594 C C . GLU A 1 204 ? -11.085 13.517 -4.349 1.00 97.44 204 GLU A C 1
ATOM 1596 O O . GLU A 1 204 ? -10.941 13.580 -5.574 1.00 97.44 204 GLU A O 1
ATOM 1601 N N . LEU A 1 205 ? -10.296 12.759 -3.580 1.00 97.62 205 LEU A N 1
ATOM 1602 C CA . LEU A 1 205 ? -9.218 11.933 -4.126 1.00 97.62 205 LEU A CA 1
ATOM 1603 C C . LEU A 1 205 ? -9.752 10.881 -5.093 1.00 97.62 205 LEU A C 1
ATOM 1605 O O . LEU A 1 205 ? -9.193 10.712 -6.172 1.00 97.62 205 LEU A O 1
ATOM 1609 N N . LYS A 1 206 ? -10.861 10.215 -4.757 1.00 97.75 206 LYS A N 1
ATOM 1610 C CA . LYS A 1 206 ? -11.472 9.187 -5.608 1.00 97.75 206 LYS A CA 1
ATOM 1611 C C . LYS A 1 206 ? -11.997 9.760 -6.920 1.00 97.75 206 LYS A C 1
ATOM 1613 O O . LYS A 1 206 ? -11.859 9.127 -7.963 1.00 97.75 206 LYS A O 1
ATOM 1618 N N . ARG A 1 207 ? -12.559 10.971 -6.890 1.00 97.75 207 ARG A N 1
ATOM 1619 C CA . ARG A 1 207 ? -12.989 11.690 -8.095 1.00 97.75 207 ARG A CA 1
ATOM 1620 C C . ARG A 1 207 ? -11.799 12.048 -8.983 1.00 97.75 207 ARG A C 1
ATOM 1622 O O . ARG A 1 207 ? -11.899 11.934 -10.201 1.00 97.75 207 ARG A O 1
ATOM 1629 N N . ARG A 1 208 ? -10.684 12.475 -8.381 1.00 97.69 208 ARG A N 1
ATOM 1630 C CA . ARG A 1 208 ? -9.453 12.824 -9.102 1.00 97.69 208 ARG A CA 1
ATOM 1631 C C . ARG A 1 208 ? -8.715 11.595 -9.647 1.00 97.69 208 ARG A C 1
ATOM 1633 O O . ARG A 1 208 ? -8.165 11.663 -10.743 1.00 97.69 208 ARG A O 1
ATOM 1640 N N . PHE A 1 209 ? -8.725 10.489 -8.907 1.00 97.62 209 PHE A N 1
ATOM 1641 C CA . PHE A 1 209 ? -7.990 9.257 -9.200 1.00 97.62 209 PHE A CA 1
ATOM 1642 C C . PHE A 1 209 ? -8.919 8.032 -9.163 1.00 97.62 209 PHE A C 1
ATOM 1644 O O . PHE A 1 209 ? -8.794 7.176 -8.281 1.00 97.62 209 PHE A O 1
ATOM 1651 N N . PRO A 1 210 ? -9.848 7.896 -10.126 1.00 97.00 210 PRO A N 1
ATOM 1652 C CA . PRO A 1 210 ? -10.789 6.778 -10.145 1.00 97.00 210 PRO A CA 1
ATOM 1653 C C . PRO A 1 210 ? -10.087 5.418 -10.269 1.00 97.00 210 PRO A C 1
ATOM 1655 O O . PRO A 1 210 ? -10.598 4.424 -9.756 1.00 97.00 210 PRO A O 1
ATOM 1658 N N . GLN A 1 211 ? -8.892 5.365 -10.878 1.00 95.94 211 GLN A N 1
ATOM 1659 C CA . GLN A 1 211 ? -8.114 4.124 -10.989 1.00 95.94 211 GLN A CA 1
ATOM 1660 C C . GLN A 1 211 ? -7.608 3.620 -9.624 1.00 95.94 211 GLN A C 1
ATOM 1662 O O . GLN A 1 211 ? -7.420 2.422 -9.445 1.00 95.94 211 GLN A O 1
ATOM 1667 N N . ALA A 1 212 ? -7.438 4.519 -8.647 1.00 97.00 212 ALA A N 1
ATOM 1668 C CA . ALA A 1 212 ? -7.076 4.188 -7.270 1.00 97.00 212 ALA A CA 1
ATOM 1669 C C . ALA A 1 212 ? -8.309 3.933 -6.378 1.00 97.00 212 ALA A C 1
ATOM 1671 O O . ALA A 1 212 ? -8.170 3.762 -5.169 1.00 97.00 212 ALA A O 1
ATOM 1672 N N . GLY A 1 213 ? -9.524 3.897 -6.942 1.00 96.56 213 GLY A N 1
ATOM 1673 C CA . GLY A 1 213 ? -10.774 3.858 -6.178 1.00 96.56 213 GLY A CA 1
ATOM 1674 C C . GLY A 1 213 ? -10.870 2.701 -5.180 1.00 96.56 213 GLY A C 1
ATOM 1675 O O . GLY A 1 213 ? -11.238 2.933 -4.035 1.00 96.56 213 GLY A O 1
ATOM 1676 N N . ARG A 1 214 ? -10.463 1.484 -5.570 1.00 96.44 214 ARG A N 1
ATOM 1677 C CA . ARG A 1 214 ? -10.456 0.311 -4.671 1.00 96.44 214 ARG A CA 1
ATOM 1678 C C . ARG A 1 214 ? -9.544 0.519 -3.460 1.00 96.44 214 ARG A C 1
ATOM 1680 O O . ARG A 1 214 ? -9.911 0.159 -2.347 1.00 96.44 214 ARG A O 1
ATOM 1687 N N . TYR A 1 215 ? -8.373 1.106 -3.684 1.00 97.44 215 TYR A N 1
ATOM 1688 C CA . TYR A 1 215 ? -7.420 1.435 -2.630 1.00 97.44 215 TYR A CA 1
ATOM 1689 C C . TYR A 1 215 ? -7.957 2.536 -1.705 1.00 97.44 215 TYR A C 1
ATOM 1691 O O . TYR A 1 215 ? -7.900 2.400 -0.486 1.00 97.44 215 TYR A O 1
ATOM 1699 N N . LEU A 1 216 ? -8.537 3.593 -2.278 1.00 97.81 216 LEU A N 1
ATOM 1700 C CA . LEU A 1 216 ? -9.109 4.709 -1.522 1.00 97.81 216 LEU A CA 1
ATOM 1701 C C . LEU A 1 216 ? -10.332 4.292 -0.691 1.00 97.81 216 LEU A C 1
ATOM 1703 O O . LEU A 1 216 ? -10.507 4.768 0.429 1.00 97.81 216 LEU A O 1
ATOM 1707 N N . ASP A 1 217 ? -11.153 3.373 -1.196 1.00 97.31 217 ASP A N 1
ATOM 1708 C CA . ASP A 1 217 ? -12.256 2.789 -0.428 1.00 97.31 217 ASP A CA 1
ATOM 1709 C C . ASP A 1 217 ? -11.723 1.949 0.740 1.00 97.31 217 ASP A C 1
ATOM 1711 O O . ASP A 1 217 ? -12.175 2.096 1.876 1.00 97.31 217 ASP A O 1
ATOM 1715 N N . TRP A 1 218 ? -10.712 1.117 0.479 1.00 97.44 218 TRP A N 1
ATOM 1716 C CA . TRP A 1 218 ? -10.089 0.276 1.497 1.00 97.44 218 TRP A CA 1
ATOM 1717 C C . TRP A 1 218 ? -9.403 1.083 2.605 1.00 97.44 218 TRP A C 1
ATOM 1719 O O . TRP A 1 218 ? -9.619 0.796 3.784 1.00 97.44 218 TRP A O 1
ATOM 1729 N N . ILE A 1 219 ? -8.611 2.105 2.262 1.00 96.88 219 ILE A N 1
ATOM 1730 C CA . ILE A 1 219 ? -7.932 2.934 3.266 1.00 96.88 219 ILE A CA 1
ATOM 1731 C C . ILE A 1 219 ? -8.959 3.713 4.093 1.00 96.88 219 ILE A C 1
ATOM 1733 O O . ILE A 1 219 ? -8.829 3.781 5.311 1.00 96.88 219 ILE A O 1
ATOM 1737 N N . THR A 1 220 ? -10.028 4.218 3.466 1.00 97.31 220 THR A N 1
ATOM 1738 C CA . THR A 1 220 ? -11.099 4.933 4.174 1.00 97.31 220 THR A CA 1
ATOM 1739 C C . THR A 1 220 ? -11.794 4.012 5.170 1.00 97.31 220 THR A C 1
ATOM 1741 O O . THR A 1 220 ? -11.904 4.363 6.342 1.00 97.31 220 THR A O 1
ATOM 1744 N N . GLU A 1 221 ? -12.199 2.810 4.754 1.00 97.19 221 GLU A N 1
ATOM 1745 C CA . GLU A 1 221 ? -12.832 1.852 5.665 1.00 97.19 221 GLU A CA 1
ATOM 1746 C C . GLU A 1 221 ? -11.881 1.418 6.790 1.00 97.19 221 GLU A C 1
ATOM 1748 O O . GLU A 1 221 ? -12.298 1.300 7.940 1.00 97.19 221 GLU A O 1
ATOM 1753 N N . THR A 1 222 ? -10.589 1.263 6.491 1.00 96.81 222 THR A N 1
ATOM 1754 C CA . THR A 1 222 ? -9.564 0.933 7.491 1.00 96.81 222 THR A CA 1
ATOM 1755 C C . THR A 1 222 ? -9.461 2.021 8.563 1.00 96.81 222 THR A C 1
ATOM 1757 O O . THR A 1 222 ? -9.479 1.710 9.754 1.00 96.81 222 THR A O 1
ATOM 1760 N N . LEU A 1 223 ? -9.431 3.298 8.165 1.00 96.50 223 LEU A N 1
ATOM 1761 C CA . LEU A 1 223 ? -9.422 4.432 9.096 1.00 96.50 223 LEU A CA 1
ATOM 1762 C C . LEU A 1 223 ? -10.713 4.508 9.923 1.00 96.50 223 LEU A C 1
ATOM 1764 O O . LEU A 1 223 ? -10.661 4.749 11.127 1.00 96.50 223 LEU A O 1
ATOM 1768 N N . LEU A 1 224 ? -11.876 4.285 9.305 1.00 96.81 224 LEU A N 1
ATOM 1769 C CA . LEU A 1 224 ? -13.170 4.325 9.995 1.00 96.81 224 LEU A CA 1
ATOM 1770 C C . LEU A 1 224 ? -13.341 3.173 10.988 1.00 96.81 224 LEU A C 1
ATOM 1772 O O . LEU A 1 224 ? -13.899 3.366 12.070 1.00 96.81 224 LEU A O 1
ATOM 1776 N N . ARG A 1 225 ? -12.847 1.981 10.648 1.00 96.88 225 ARG A N 1
ATOM 1777 C CA . ARG A 1 225 ? -12.793 0.842 11.565 1.00 96.88 225 ARG A CA 1
ATOM 1778 C C . ARG A 1 225 ? -11.856 1.130 12.735 1.00 96.88 225 ARG A C 1
ATOM 1780 O O . ARG A 1 225 ? -12.254 0.932 13.879 1.00 96.88 225 ARG A O 1
ATOM 1787 N N . ALA A 1 226 ? -10.661 1.652 12.465 1.00 96.00 226 ALA A N 1
ATOM 1788 C CA . ALA A 1 226 ? -9.714 2.017 13.514 1.00 96.00 226 ALA A CA 1
ATOM 1789 C C . ALA A 1 226 ? -10.253 3.123 14.431 1.00 96.00 226 ALA A C 1
ATOM 1791 O O . ALA A 1 226 ? -10.068 3.056 15.642 1.00 96.00 226 ALA A O 1
ATOM 1792 N N . ALA A 1 227 ? -10.985 4.100 13.880 1.00 95.50 227 ALA A N 1
ATOM 1793 C CA . ALA A 1 227 ? -11.703 5.104 14.664 1.00 95.50 227 ALA A CA 1
ATOM 1794 C C . ALA A 1 227 ? -12.686 4.458 15.645 1.00 95.50 227 ALA A C 1
ATOM 1796 O O . ALA A 1 227 ? -12.712 4.827 16.815 1.00 95.50 227 ALA A O 1
ATOM 1797 N N . ALA A 1 228 ? -13.504 3.522 15.157 1.00 95.62 228 ALA A N 1
ATOM 1798 C CA . ALA A 1 228 ? -14.546 2.869 15.941 1.00 95.62 228 ALA A CA 1
ATOM 1799 C C . ALA A 1 228 ? -13.968 2.014 17.077 1.00 95.62 228 ALA A C 1
ATOM 1801 O O . ALA A 1 228 ? -14.498 2.033 18.182 1.00 95.62 228 ALA A O 1
ATOM 1802 N N . LEU A 1 229 ? -12.885 1.286 16.792 1.00 94.44 229 LEU A N 1
ATOM 1803 C CA . LEU A 1 229 ? -12.268 0.322 17.708 1.00 94.44 229 LEU A CA 1
ATOM 1804 C C . LEU A 1 229 ? -11.121 0.902 18.547 1.00 94.44 229 LEU A C 1
ATOM 1806 O O . LEU A 1 229 ? -10.522 0.175 19.331 1.00 94.44 229 LEU A O 1
ATOM 1810 N N . GLU A 1 230 ? -10.788 2.182 18.363 1.00 92.81 230 GLU A N 1
ATOM 1811 C CA . GLU A 1 230 ? -9.614 2.824 18.973 1.00 92.81 230 GLU A CA 1
ATOM 1812 C C . GLU A 1 230 ? -8.295 2.080 18.674 1.00 92.81 230 GLU A C 1
ATOM 1814 O O . GLU A 1 230 ? -7.371 2.043 19.485 1.00 92.81 230 GLU A O 1
ATOM 1819 N N . GLU A 1 231 ? -8.205 1.486 17.481 1.00 91.44 231 GLU A N 1
ATOM 1820 C CA . GLU A 1 231 ? -7.060 0.681 17.056 1.00 91.44 231 GLU A CA 1
ATOM 1821 C C . GLU A 1 231 ? -5.891 1.580 16.624 1.00 91.44 231 GLU A C 1
ATOM 1823 O O . GLU A 1 231 ? -6.049 2.514 15.830 1.00 91.44 231 GLU A O 1
ATOM 1828 N N . ALA A 1 232 ? -4.689 1.284 17.123 1.00 89.56 232 ALA A N 1
ATOM 1829 C CA . ALA A 1 232 ? -3.475 1.968 16.695 1.00 89.56 232 ALA A CA 1
ATOM 1830 C C . ALA A 1 232 ? -3.067 1.498 15.290 1.00 89.56 232 ALA A C 1
ATOM 1832 O O . ALA A 1 232 ? -2.748 0.329 15.076 1.00 89.56 232 ALA A O 1
ATOM 1833 N N . LEU A 1 233 ? -3.041 2.422 14.328 1.00 89.75 233 LEU A N 1
ATOM 1834 C CA . LEU A 1 233 ? -2.652 2.122 12.952 1.00 89.75 233 LEU A CA 1
ATOM 1835 C C . LEU A 1 233 ? -1.166 2.373 12.703 1.00 89.75 233 LEU A C 1
ATOM 1837 O O . LEU A 1 233 ? -0.623 3.423 13.047 1.00 89.75 233 LEU A O 1
ATOM 1841 N N . LYS A 1 234 ? -0.534 1.440 11.987 1.00 89.75 234 LYS A N 1
ATOM 1842 C CA . LYS A 1 234 ? 0.792 1.636 11.389 1.00 89.75 234 LYS A CA 1
ATOM 1843 C C . LYS A 1 234 ? 0.634 2.366 10.056 1.00 89.75 234 LYS A C 1
ATOM 1845 O O . LYS A 1 234 ? 0.492 1.730 9.013 1.00 89.75 234 LYS A O 1
ATOM 1850 N N . LEU A 1 235 ? 0.621 3.700 10.094 1.00 89.19 235 LEU A N 1
ATOM 1851 C CA . LEU A 1 235 ? 0.349 4.541 8.917 1.00 89.19 235 LEU A CA 1
ATOM 1852 C C . LEU A 1 235 ? 1.314 4.274 7.749 1.00 89.19 235 LEU A C 1
ATOM 1854 O O . LEU A 1 235 ? 0.900 4.333 6.595 1.00 89.19 235 LEU A O 1
ATOM 1858 N N . GLU A 1 236 ? 2.559 3.885 8.036 1.00 89.81 236 GLU A N 1
ATOM 1859 C CA . GLU A 1 236 ? 3.570 3.503 7.034 1.00 89.81 236 GLU A CA 1
ATOM 1860 C C . GLU A 1 236 ? 3.098 2.376 6.100 1.00 89.81 236 GLU A C 1
ATOM 1862 O O . GLU A 1 236 ? 3.461 2.349 4.924 1.00 89.81 236 GLU A O 1
ATOM 1867 N N . LYS A 1 237 ? 2.262 1.457 6.604 1.00 91.69 237 LYS A N 1
ATOM 1868 C CA . LYS A 1 237 ? 1.707 0.337 5.827 1.00 91.69 237 LYS A CA 1
ATOM 1869 C C . LYS A 1 237 ? 0.577 0.757 4.895 1.00 91.69 237 LYS A C 1
ATOM 1871 O O . LYS A 1 237 ? 0.276 0.046 3.942 1.00 91.69 237 LYS A O 1
ATOM 1876 N N . LEU A 1 238 ? -0.057 1.892 5.176 1.00 95.06 238 LEU A N 1
ATOM 1877 C CA . LEU A 1 238 ? -1.166 2.417 4.385 1.00 95.06 238 LEU A CA 1
ATOM 1878 C C . LEU A 1 238 ? -0.684 3.358 3.280 1.00 95.06 238 LEU A C 1
ATOM 1880 O O . LEU A 1 238 ? -1.443 3.630 2.350 1.00 95.06 238 LEU A O 1
ATOM 1884 N N . LEU A 1 239 ? 0.552 3.856 3.374 1.00 95.62 239 LEU A N 1
ATOM 1885 C CA . LEU A 1 239 ? 1.092 4.843 2.451 1.00 95.62 239 LEU A CA 1
ATOM 1886 C C . LEU A 1 239 ? 1.402 4.238 1.072 1.00 95.62 239 LEU A C 1
ATOM 1888 O O . LEU A 1 239 ? 2.062 3.197 0.976 1.00 95.62 239 LEU A O 1
ATOM 1892 N N . PRO A 1 240 ? 0.980 4.907 -0.013 1.00 96.50 240 PRO A N 1
ATOM 1893 C CA . PRO A 1 240 ? 1.364 4.527 -1.358 1.00 96.50 240 PRO A CA 1
ATOM 1894 C C . PRO A 1 240 ? 2.827 4.900 -1.614 1.00 96.50 240 PRO A C 1
ATOM 1896 O O . PRO A 1 240 ? 3.372 5.830 -1.017 1.00 96.50 240 PRO A O 1
ATOM 1899 N N . ARG A 1 241 ? 3.473 4.194 -2.543 1.00 95.31 241 ARG A N 1
ATOM 1900 C CA . ARG A 1 241 ? 4.881 4.419 -2.881 1.00 95.31 241 ARG A CA 1
ATOM 1901 C C . ARG A 1 241 ? 5.051 4.782 -4.347 1.00 95.31 241 ARG A C 1
ATOM 1903 O O . ARG A 1 241 ? 4.839 3.953 -5.224 1.00 95.31 241 ARG A O 1
ATOM 1910 N N . LEU A 1 242 ? 5.519 5.999 -4.607 1.00 94.75 242 LEU A N 1
ATOM 1911 C CA . LEU A 1 242 ? 6.004 6.403 -5.925 1.00 94.75 242 LEU A CA 1
ATOM 1912 C C . LEU A 1 242 ? 7.379 5.763 -6.173 1.00 94.75 242 LEU A C 1
ATOM 1914 O O . LEU A 1 242 ? 8.348 6.078 -5.485 1.00 94.75 242 LEU A O 1
ATOM 1918 N N . LEU A 1 243 ? 7.451 4.820 -7.116 1.00 91.19 243 LEU A N 1
ATOM 1919 C CA . LEU A 1 243 ? 8.688 4.108 -7.462 1.00 91.19 243 LEU A CA 1
ATOM 1920 C C . LEU A 1 243 ? 9.457 4.770 -8.601 1.00 91.19 243 LEU A C 1
ATOM 1922 O O . LEU A 1 243 ? 10.683 4.670 -8.652 1.00 91.19 243 LEU A O 1
ATOM 1926 N N . VAL A 1 244 ? 8.742 5.404 -9.530 1.00 85.62 244 VAL A N 1
ATOM 1927 C CA . VAL A 1 244 ? 9.331 6.047 -10.707 1.00 85.62 244 VAL A CA 1
ATOM 1928 C C . VAL A 1 244 ? 8.669 7.392 -10.916 1.00 85.62 244 VAL A C 1
ATOM 1930 O O . VAL A 1 244 ? 7.467 7.455 -11.161 1.00 85.62 244 VAL A O 1
ATOM 1933 N N . GLU A 1 245 ? 9.470 8.448 -10.841 1.00 81.50 245 GLU A N 1
ATOM 1934 C CA . GLU A 1 245 ? 9.055 9.828 -11.094 1.00 81.50 245 GLU A CA 1
ATOM 1935 C C . GLU A 1 245 ? 9.210 10.193 -12.585 1.00 81.50 245 GLU A C 1
ATOM 1937 O O . GLU A 1 245 ? 9.807 9.451 -13.378 1.00 81.50 245 GLU A O 1
ATOM 1942 N N . GLY A 1 246 ? 8.679 11.347 -12.999 1.00 68.88 246 GLY A N 1
ATOM 1943 C CA . GLY A 1 246 ? 8.968 11.932 -14.313 1.00 68.88 246 GLY A CA 1
ATOM 1944 C C . GLY A 1 246 ? 10.482 12.107 -14.515 1.00 68.88 246 GLY A C 1
ATOM 1945 O O . GLY A 1 246 ? 11.103 12.968 -13.902 1.00 68.88 246 GLY A O 1
ATOM 1946 N N . GLY A 1 247 ? 11.106 11.271 -15.348 1.00 72.06 247 GLY A N 1
ATOM 1947 C CA . GLY A 1 247 ? 12.566 11.187 -15.467 1.00 72.06 247 GLY A CA 1
ATOM 1948 C C . GLY A 1 247 ? 13.024 10.388 -16.686 1.00 72.06 247 GLY A C 1
ATOM 1949 O O . GLY A 1 247 ? 12.193 9.987 -17.504 1.00 72.06 247 GLY A O 1
ATOM 1950 N N . ASP A 1 248 ? 14.341 10.183 -16.816 1.00 77.31 248 ASP A N 1
ATOM 1951 C CA . ASP A 1 248 ? 14.940 9.438 -17.932 1.00 77.31 248 ASP A CA 1
ATOM 1952 C C . ASP A 1 248 ? 14.423 7.993 -17.963 1.00 77.31 248 ASP A C 1
ATOM 1954 O O . ASP A 1 248 ? 14.456 7.269 -16.968 1.00 77.31 248 ASP A O 1
ATOM 1958 N N . ARG A 1 249 ? 13.924 7.594 -19.131 1.00 87.94 249 ARG A N 1
ATOM 1959 C CA . ARG A 1 249 ? 13.289 6.297 -19.380 1.00 87.94 249 ARG A CA 1
ATOM 1960 C C . ARG A 1 249 ? 14.242 5.305 -20.031 1.00 87.94 249 ARG A C 1
ATOM 1962 O O . ARG A 1 249 ? 13.864 4.168 -20.301 1.00 87.94 249 ARG A O 1
ATOM 1969 N N . VAL A 1 250 ? 15.487 5.711 -20.265 1.00 93.06 250 VAL A N 1
ATOM 1970 C CA . VAL A 1 250 ? 16.543 4.862 -20.804 1.00 93.06 250 VAL A CA 1
ATOM 1971 C C . VAL A 1 250 ? 17.411 4.364 -19.655 1.00 93.06 250 VAL A C 1
ATOM 1973 O O . VAL A 1 250 ? 18.336 5.032 -19.199 1.00 93.06 250 VAL A O 1
ATOM 1976 N N . VAL A 1 251 ? 17.143 3.146 -19.192 1.00 94.06 251 VAL A N 1
ATOM 1977 C CA . VAL A 1 251 ? 17.891 2.536 -18.090 1.00 94.06 251 VAL A CA 1
ATOM 1978 C C . VAL A 1 251 ? 18.915 1.567 -18.651 1.00 94.06 251 VAL A C 1
ATOM 1980 O O . VAL A 1 251 ? 18.572 0.598 -19.319 1.00 94.06 251 VAL A O 1
ATOM 1983 N N . TYR A 1 252 ? 20.189 1.791 -18.346 1.00 96.12 252 TYR A N 1
ATOM 1984 C CA . TYR A 1 252 ? 21.245 0.810 -18.572 1.00 96.12 252 TYR A CA 1
ATOM 1985 C C . TYR A 1 252 ? 21.632 0.161 -17.242 1.00 96.12 252 TYR A C 1
ATOM 1987 O O . TYR A 1 252 ? 22.088 0.856 -16.336 1.00 96.12 252 TYR A O 1
ATOM 1995 N N . GLU A 1 253 ? 21.480 -1.161 -17.128 1.00 96.75 253 GLU A N 1
ATOM 1996 C CA . GLU A 1 253 ? 21.908 -1.911 -15.941 1.00 96.75 253 GLU A CA 1
ATOM 1997 C C . GLU A 1 253 ? 23.176 -2.727 -16.262 1.00 96.75 253 GLU A C 1
ATOM 1999 O O . GLU A 1 253 ? 23.087 -3.784 -16.895 1.00 96.75 253 GLU A O 1
ATOM 2004 N N . PRO A 1 254 ? 24.375 -2.263 -15.848 1.00 94.81 254 PRO A N 1
ATOM 2005 C CA . PRO A 1 254 ? 25.637 -2.959 -16.117 1.00 94.81 254 PRO A CA 1
ATOM 2006 C C . PRO A 1 254 ? 25.788 -4.264 -15.324 1.00 94.81 254 PRO A C 1
ATOM 2008 O O . PRO A 1 254 ? 26.586 -5.132 -15.691 1.00 94.81 254 PRO A O 1
ATOM 2011 N N . ASN A 1 255 ? 25.050 -4.397 -14.220 1.00 96.69 255 ASN A N 1
ATOM 2012 C CA . ASN A 1 255 ? 25.068 -5.572 -13.367 1.00 96.69 255 ASN A CA 1
ATOM 2013 C C . ASN A 1 255 ? 23.640 -6.114 -13.214 1.00 96.69 255 ASN A C 1
ATOM 2015 O O . ASN A 1 255 ? 23.001 -5.861 -12.196 1.00 96.69 255 ASN A O 1
ATOM 2019 N N . PRO A 1 256 ? 23.105 -6.820 -14.223 1.00 96.88 256 PRO A N 1
ATOM 2020 C CA . PRO A 1 256 ? 21.728 -7.296 -14.227 1.00 96.88 256 PRO A CA 1
ATOM 2021 C C . PRO A 1 256 ? 21.541 -8.514 -13.313 1.00 96.88 256 PRO A C 1
ATOM 2023 O O . PRO A 1 256 ? 21.164 -9.583 -13.785 1.00 96.88 256 PRO A O 1
ATOM 2026 N N . SER A 1 257 ? 21.828 -8.373 -12.017 1.00 96.19 257 SER A N 1
ATOM 2027 C CA . SER A 1 257 ? 21.479 -9.367 -10.999 1.00 96.19 257 SER A CA 1
ATOM 2028 C C . SER A 1 257 ? 19.968 -9.361 -10.741 1.00 96.19 257 SER A C 1
ATOM 2030 O O . SER A 1 257 ? 19.317 -8.346 -11.016 1.00 96.19 257 SER A O 1
ATOM 2032 N N . PRO A 1 258 ? 19.397 -10.444 -10.184 1.00 95.62 258 PRO A N 1
ATOM 2033 C CA . PRO A 1 258 ? 17.970 -10.498 -9.892 1.00 95.62 258 PRO A CA 1
ATOM 2034 C C . PRO A 1 258 ? 17.490 -9.295 -9.063 1.00 95.62 258 PRO A C 1
ATOM 2036 O O . PRO A 1 258 ? 16.584 -8.581 -9.478 1.00 95.62 258 PRO A O 1
ATOM 2039 N N . GLU A 1 259 ? 18.171 -8.970 -7.965 1.00 94.00 259 GLU A N 1
ATOM 2040 C CA . GLU A 1 259 ? 17.813 -7.825 -7.111 1.00 94.00 259 GLU A CA 1
ATOM 2041 C C . GLU A 1 259 ? 17.858 -6.484 -7.847 1.00 94.00 259 GLU A C 1
ATOM 2043 O O . GLU A 1 259 ? 17.037 -5.605 -7.599 1.00 94.00 259 GLU A O 1
ATOM 2048 N N . ARG A 1 260 ? 18.803 -6.305 -8.776 1.00 95.44 260 ARG A N 1
ATOM 2049 C CA . ARG A 1 260 ? 18.954 -5.043 -9.512 1.00 95.44 260 ARG A CA 1
ATOM 2050 C C . ARG A 1 260 ? 17.952 -4.917 -10.647 1.00 95.44 260 ARG A C 1
ATOM 2052 O O . ARG A 1 260 ? 17.570 -3.797 -10.962 1.00 95.44 260 ARG A O 1
ATOM 2059 N N . LEU A 1 261 ? 17.505 -6.024 -11.240 1.00 96.31 261 LEU A N 1
ATOM 2060 C CA . LEU A 1 261 ? 16.474 -6.024 -12.281 1.00 96.31 261 LEU A CA 1
ATOM 2061 C C . LEU A 1 261 ? 15.066 -5.912 -11.699 1.00 96.31 261 LEU A C 1
ATOM 2063 O O . LEU A 1 261 ? 14.311 -5.034 -12.117 1.00 96.31 261 LEU A O 1
ATOM 2067 N N . PHE A 1 262 ? 14.739 -6.773 -10.735 1.00 95.50 262 PHE A N 1
ATOM 2068 C CA . PHE A 1 262 ? 13.396 -6.921 -10.173 1.00 95.50 262 PHE A CA 1
ATOM 2069 C C . PHE A 1 262 ? 13.176 -6.073 -8.927 1.00 95.50 262 PHE A C 1
ATOM 2071 O O . PHE A 1 262 ? 12.039 -5.843 -8.558 1.00 95.50 262 PHE A O 1
ATOM 2078 N N . GLY A 1 263 ? 14.225 -5.548 -8.296 1.00 94.12 263 GLY A N 1
ATOM 2079 C CA . GLY A 1 263 ? 14.090 -4.899 -6.996 1.00 94.12 263 GLY A CA 1
ATOM 2080 C C . GLY A 1 263 ? 13.961 -5.916 -5.868 1.00 94.12 263 GLY A C 1
ATOM 2081 O O . GLY A 1 263 ? 13.965 -7.128 -6.094 1.00 94.12 263 GLY A O 1
ATOM 2082 N N . HIS A 1 264 ? 13.873 -5.413 -4.644 1.00 92.75 264 HIS A N 1
ATOM 2083 C CA . HIS A 1 264 ? 13.704 -6.240 -3.456 1.00 92.75 264 HIS A CA 1
ATOM 2084 C C . HIS A 1 264 ? 12.975 -5.476 -2.354 1.00 92.75 264 HIS A C 1
ATOM 2086 O O . HIS A 1 264 ? 12.983 -4.244 -2.335 1.00 92.75 264 HIS A O 1
ATOM 2092 N N . LEU A 1 265 ? 12.346 -6.216 -1.448 1.00 91.31 265 LEU A N 1
ATOM 2093 C CA . LEU A 1 265 ? 11.803 -5.672 -0.206 1.00 91.31 265 LEU A CA 1
ATOM 2094 C C . LEU A 1 265 ? 12.879 -5.714 0.879 1.00 91.31 265 LEU A C 1
ATOM 2096 O O . LEU A 1 265 ? 13.614 -6.688 0.992 1.00 91.31 265 LEU A O 1
ATOM 2100 N N . GLU A 1 266 ? 12.980 -4.668 1.682 1.00 90.88 266 GLU A N 1
ATOM 2101 C CA . GLU A 1 266 ? 13.746 -4.708 2.926 1.00 90.88 266 GLU A CA 1
ATOM 2102 C C . GLU A 1 266 ? 12.816 -5.071 4.099 1.00 90.88 266 GLU A C 1
ATOM 2104 O O . GLU A 1 266 ? 11.593 -4.884 4.037 1.00 90.88 266 GLU A O 1
ATOM 2109 N N . TYR A 1 267 ? 13.403 -5.616 5.165 1.00 88.31 267 TYR A N 1
ATOM 2110 C CA . TYR A 1 267 ? 12.720 -5.845 6.436 1.00 88.31 267 TYR A CA 1
ATOM 2111 C C . TYR A 1 267 ? 13.326 -4.958 7.508 1.00 88.31 267 TYR A C 1
ATOM 2113 O O . TYR A 1 267 ? 14.539 -4.752 7.560 1.00 88.31 267 TYR A O 1
ATOM 2121 N N . GLU A 1 268 ? 12.470 -4.502 8.406 1.00 87.88 268 GLU A N 1
ATOM 2122 C CA . GLU A 1 268 ? 12.868 -3.846 9.639 1.00 87.88 268 GLU A CA 1
ATOM 2123 C C . GLU A 1 268 ? 12.424 -4.686 10.836 1.00 87.88 268 GLU A C 1
ATOM 2125 O O . GLU A 1 268 ? 11.401 -5.373 10.796 1.00 87.88 268 GLU A O 1
ATOM 2130 N N . MET A 1 269 ? 13.211 -4.652 11.910 1.00 86.06 269 MET A N 1
ATOM 2131 C CA . MET A 1 269 ? 12.846 -5.304 13.163 1.00 86.06 269 MET A CA 1
ATOM 2132 C C . MET A 1 269 ? 12.061 -4.310 14.012 1.00 86.06 269 MET A C 1
ATOM 2134 O O . MET A 1 269 ? 12.621 -3.339 14.518 1.00 86.06 269 MET A O 1
ATOM 2138 N N . GLN A 1 270 ? 10.766 -4.558 14.172 1.00 80.25 270 GLN A N 1
ATOM 2139 C CA . GLN A 1 270 ? 9.863 -3.723 14.955 1.00 80.25 270 GLN A CA 1
ATOM 2140 C C . GLN A 1 270 ? 9.249 -4.582 16.062 1.00 80.25 270 GLN A C 1
ATOM 2142 O O . GLN A 1 270 ? 8.623 -5.600 15.784 1.00 80.25 270 GLN A O 1
ATOM 2147 N N . GLU A 1 271 ? 9.473 -4.204 17.325 1.00 82.00 271 GLU A N 1
ATOM 2148 C CA . GLU A 1 271 ? 8.977 -4.944 18.504 1.00 82.00 271 GLU A CA 1
ATOM 2149 C C . GLU A 1 271 ? 9.390 -6.430 18.530 1.00 82.00 271 GLU A C 1
ATOM 2151 O O . GLU A 1 271 ? 8.666 -7.298 19.005 1.00 82.00 271 GLU A O 1
ATOM 2156 N N . GLY A 1 272 ? 10.575 -6.742 17.998 1.00 83.19 272 GLY A N 1
ATOM 2157 C CA . GLY A 1 272 ? 11.074 -8.117 17.925 1.00 83.19 272 GLY A CA 1
ATOM 2158 C C . GLY A 1 272 ? 10.491 -8.956 16.782 1.00 83.19 272 GLY A C 1
ATOM 2159 O O . GLY A 1 272 ? 10.903 -10.102 16.616 1.00 83.19 272 GLY A O 1
ATOM 2160 N N . LEU A 1 273 ? 9.593 -8.393 15.968 1.00 85.00 273 LEU A N 1
ATOM 2161 C CA . LEU A 1 273 ? 9.025 -9.021 14.777 1.00 85.00 273 LEU A CA 1
ATOM 2162 C C . LEU A 1 273 ? 9.586 -8.371 13.507 1.00 85.00 273 LEU A C 1
ATOM 2164 O O . LEU A 1 273 ? 9.802 -7.160 13.451 1.00 85.00 273 LEU A O 1
ATOM 2168 N N . LEU A 1 274 ? 9.816 -9.177 12.470 1.00 85.50 274 LEU A N 1
ATOM 2169 C CA . LEU A 1 274 ? 10.168 -8.654 11.151 1.00 85.50 274 LEU A CA 1
ATOM 2170 C C . LEU A 1 274 ? 8.916 -8.051 10.510 1.00 85.50 274 LEU A C 1
ATOM 2172 O O . LEU A 1 274 ? 7.888 -8.715 10.387 1.00 85.50 274 LEU A O 1
ATOM 2176 N N . SER A 1 275 ? 9.009 -6.788 10.107 1.00 85.12 275 SER A N 1
ATOM 2177 C CA . SER A 1 275 ? 7.950 -6.051 9.425 1.00 85.12 275 SER A CA 1
ATOM 2178 C C . SER A 1 275 ? 8.452 -5.567 8.069 1.00 85.12 275 SER A C 1
ATOM 2180 O O . SER A 1 275 ? 9.635 -5.272 7.894 1.00 85.12 275 SER A O 1
ATOM 2182 N N . THR A 1 276 ? 7.546 -5.497 7.096 1.00 88.25 276 THR A N 1
ATOM 2183 C CA . THR A 1 276 ? 7.797 -4.866 5.802 1.00 88.25 276 THR A CA 1
ATOM 2184 C C . THR A 1 276 ? 6.612 -3.995 5.403 1.00 88.25 276 THR A C 1
ATOM 2186 O O . THR A 1 276 ? 5.489 -4.184 5.883 1.00 88.25 276 THR A O 1
ATOM 2189 N N . HIS A 1 277 ? 6.884 -3.003 4.566 1.00 90.19 277 HIS A N 1
ATOM 2190 C CA . HIS A 1 277 ? 5.912 -2.069 4.014 1.00 90.19 277 HIS A CA 1
ATOM 2191 C C . HIS A 1 277 ? 6.470 -1.480 2.708 1.00 90.19 277 HIS A C 1
ATOM 2193 O O . HIS A 1 277 ? 7.665 -1.583 2.429 1.00 90.19 277 HIS A O 1
ATOM 2199 N N . LEU A 1 278 ? 5.635 -0.835 1.888 1.00 91.88 278 LEU A N 1
ATOM 2200 C CA . LEU A 1 278 ? 6.063 -0.331 0.571 1.00 91.88 278 LEU A CA 1
ATOM 2201 C C . LEU A 1 278 ? 7.166 0.741 0.631 1.00 91.88 278 LEU A C 1
ATOM 2203 O O . LEU A 1 278 ? 7.894 0.926 -0.343 1.00 91.88 278 LEU A O 1
ATOM 2207 N N . GLY A 1 279 ? 7.339 1.418 1.767 1.00 90.75 279 GLY A N 1
ATOM 2208 C CA . GLY A 1 279 ? 8.482 2.305 2.023 1.00 90.75 279 GLY A CA 1
ATOM 2209 C C . GLY A 1 279 ? 9.842 1.595 1.960 1.00 90.75 279 GLY A C 1
ATOM 2210 O O . GLY A 1 279 ? 10.841 2.221 1.603 1.00 90.75 279 GLY A O 1
ATOM 2211 N N . LEU A 1 280 ? 9.862 0.284 2.217 1.00 91.88 280 LEU A N 1
ATOM 2212 C CA . LEU A 1 280 ? 11.038 -0.588 2.174 1.00 91.88 280 LEU A CA 1
ATOM 2213 C C . LEU A 1 280 ? 11.230 -1.285 0.818 1.00 91.88 280 LEU A C 1
ATOM 2215 O O . LEU A 1 280 ? 12.170 -2.060 0.645 1.00 91.88 280 LEU A O 1
ATOM 2219 N N . LEU A 1 281 ? 10.372 -1.012 -0.171 1.00 92.69 281 LEU A N 1
ATOM 2220 C CA . LEU A 1 281 ? 10.541 -1.528 -1.526 1.00 92.69 281 LEU A CA 1
ATOM 2221 C C . LEU A 1 281 ? 11.637 -0.749 -2.265 1.00 92.69 281 LEU A C 1
ATOM 2223 O O . LEU A 1 281 ? 11.524 0.455 -2.520 1.00 92.69 281 LEU A O 1
ATOM 2227 N N . ARG A 1 282 ? 12.693 -1.456 -2.672 1.00 92.75 282 ARG A N 1
ATOM 2228 C CA . ARG A 1 282 ? 13.763 -0.928 -3.522 1.00 92.75 282 ARG A CA 1
ATOM 2229 C C . ARG A 1 282 ? 13.463 -1.232 -4.992 1.00 92.75 282 ARG A C 1
ATOM 2231 O O . ARG A 1 282 ? 13.467 -2.402 -5.380 1.00 92.75 282 ARG A O 1
ATOM 2238 N N . PRO A 1 283 ? 13.228 -0.212 -5.842 1.00 93.44 283 PRO A N 1
ATOM 2239 C CA . PRO A 1 283 ? 12.859 -0.435 -7.234 1.00 93.44 283 PRO A CA 1
ATOM 2240 C C . PRO A 1 283 ? 14.038 -0.954 -8.064 1.00 93.44 283 PRO A C 1
ATOM 2242 O O . PRO A 1 283 ? 15.111 -0.346 -8.128 1.00 93.44 283 PRO A O 1
ATOM 2245 N N . GLY A 1 284 ? 13.805 -2.059 -8.768 1.00 94.19 284 GLY A N 1
ATOM 2246 C CA . GLY A 1 284 ? 14.709 -2.593 -9.789 1.00 94.19 284 GLY A CA 1
ATOM 2247 C C . GLY A 1 284 ? 14.740 -1.793 -11.099 1.00 94.19 284 GLY A C 1
ATOM 2248 O O . GLY A 1 284 ? 13.981 -0.849 -11.312 1.00 94.19 284 GLY A O 1
ATOM 2249 N N . ALA A 1 285 ? 15.626 -2.190 -12.008 1.00 94.94 285 ALA A N 1
ATOM 2250 C CA . ALA A 1 285 ? 15.803 -1.584 -13.321 1.00 94.94 285 ALA A CA 1
ATOM 2251 C C . ALA A 1 285 ? 14.565 -1.736 -14.215 1.00 94.94 285 ALA A C 1
ATOM 2253 O O . ALA A 1 285 ? 14.293 -0.829 -14.996 1.00 94.94 285 ALA A O 1
ATOM 2254 N N . LEU A 1 286 ? 13.799 -2.827 -14.071 1.00 93.94 286 LEU A N 1
ATOM 2255 C CA . LEU A 1 286 ? 12.519 -3.000 -14.768 1.00 93.94 286 LEU A CA 1
ATOM 2256 C C . LEU A 1 286 ? 11.511 -1.931 -14.348 1.00 93.94 286 LEU A C 1
ATOM 2258 O O . LEU A 1 286 ? 10.930 -1.286 -15.213 1.00 93.94 286 LEU A O 1
ATOM 2262 N N . HIS A 1 287 ? 11.392 -1.668 -13.042 1.00 93.00 287 HIS A N 1
ATOM 2263 C CA . HIS A 1 287 ? 10.564 -0.576 -12.535 1.00 93.00 287 HIS A CA 1
ATOM 2264 C C . HIS A 1 287 ? 11.019 0.751 -13.141 1.00 93.00 287 HIS A C 1
ATOM 2266 O O . HIS A 1 287 ? 10.246 1.404 -13.830 1.00 93.00 287 HIS A O 1
ATOM 2272 N N . ARG A 1 288 ? 12.297 1.115 -12.986 1.00 91.56 288 ARG A N 1
ATOM 2273 C CA . ARG A 1 288 ? 12.830 2.399 -13.479 1.00 91.56 288 ARG A CA 1
ATOM 2274 C C . ARG A 1 288 ? 12.679 2.594 -14.993 1.00 91.56 288 ARG A C 1
ATOM 2276 O O . ARG A 1 288 ? 12.554 3.725 -15.442 1.00 91.56 288 ARG A O 1
ATOM 2283 N N . ALA A 1 289 ? 12.685 1.512 -15.771 1.00 92.50 289 ALA A N 1
ATOM 2284 C CA . ALA A 1 289 ? 12.531 1.549 -17.224 1.00 92.50 289 ALA A CA 1
ATOM 2285 C C . ALA A 1 289 ? 11.065 1.584 -17.692 1.00 92.50 289 ALA A C 1
ATOM 2287 O O . ALA A 1 289 ? 10.818 1.503 -18.896 1.00 92.50 289 ALA A O 1
ATOM 2288 N N . THR A 1 290 ? 10.093 1.676 -16.780 1.00 90.94 290 THR A N 1
ATOM 2289 C CA . THR A 1 290 ? 8.667 1.671 -17.134 1.00 90.94 290 THR A CA 1
ATOM 2290 C C . THR A 1 290 ? 8.324 2.831 -18.068 1.00 90.94 290 THR A C 1
ATOM 2292 O O . THR A 1 290 ? 8.727 3.971 -17.827 1.00 90.94 290 THR A O 1
ATOM 2295 N N . GLY A 1 291 ? 7.607 2.533 -19.157 1.00 87.31 291 GLY A N 1
ATOM 2296 C CA . GLY A 1 291 ? 7.331 3.481 -20.246 1.00 87.31 291 GLY A CA 1
ATOM 2297 C C . GLY A 1 291 ? 8.530 3.748 -21.169 1.00 87.31 291 GLY A C 1
ATOM 2298 O O . GLY A 1 291 ? 8.465 4.624 -22.025 1.00 87.31 291 GLY A O 1
ATOM 2299 N N . GLY A 1 292 ? 9.634 3.016 -21.001 1.00 91.50 292 GLY A N 1
ATOM 2300 C CA . GLY A 1 292 ? 10.935 3.316 -21.588 1.00 91.50 292 GLY A CA 1
ATOM 2301 C C . GLY A 1 292 ? 11.663 2.136 -22.219 1.00 91.50 292 GLY A C 1
ATOM 2302 O O . GLY A 1 292 ? 11.074 1.268 -22.860 1.00 91.50 292 GLY A O 1
ATOM 2303 N N . VAL A 1 293 ? 12.990 2.133 -22.057 1.00 93.62 293 VAL A N 1
ATOM 2304 C CA . VAL A 1 293 ? 13.896 1.107 -22.581 1.00 93.62 293 VAL A CA 1
ATOM 2305 C C . VAL A 1 293 ? 14.877 0.671 -21.507 1.00 93.62 293 VAL A C 1
ATOM 2307 O O . VAL A 1 293 ? 15.661 1.471 -20.999 1.00 93.62 293 VAL A O 1
ATOM 2310 N N . LEU A 1 294 ? 14.898 -0.633 -21.241 1.00 95.12 294 LEU A N 1
ATOM 2311 C CA . LEU A 1 294 ? 15.933 -1.281 -20.449 1.00 95.12 294 LEU A CA 1
ATOM 2312 C C . LEU A 1 294 ? 17.010 -1.864 -21.373 1.00 95.12 294 LEU A C 1
ATOM 2314 O O . LEU A 1 294 ? 16.742 -2.730 -22.205 1.00 95.12 294 LEU A O 1
ATOM 2318 N N . VAL A 1 295 ? 18.247 -1.398 -21.220 1.00 96.44 295 VAL A N 1
ATOM 2319 C CA . VAL A 1 295 ? 19.418 -1.875 -21.958 1.00 96.44 295 VAL A CA 1
ATOM 2320 C C . VAL A 1 295 ? 20.228 -2.804 -21.064 1.00 96.44 295 VAL A C 1
ATOM 2322 O O . VAL A 1 295 ? 20.729 -2.391 -20.018 1.00 96.44 295 VAL A O 1
ATOM 2325 N N . LEU A 1 296 ? 20.398 -4.050 -21.511 1.00 97.06 296 LEU A N 1
ATOM 2326 C CA . LEU A 1 296 ? 21.117 -5.102 -20.792 1.00 97.06 296 LEU A CA 1
ATOM 2327 C C . LEU A 1 296 ? 22.224 -5.705 -21.658 1.00 97.06 296 LEU A C 1
ATOM 2329 O O . LEU A 1 296 ? 22.109 -5.788 -22.883 1.00 97.06 296 LEU A O 1
ATOM 2333 N N . GLU A 1 297 ? 23.280 -6.195 -21.014 1.00 95.25 297 GLU A N 1
ATOM 2334 C CA . GLU A 1 297 ? 24.283 -7.030 -21.672 1.00 95.25 297 GLU A CA 1
ATOM 2335 C C . GLU A 1 297 ? 23.906 -8.508 -21.515 1.00 95.25 297 GLU A C 1
ATOM 2337 O O . GLU A 1 297 ? 23.898 -9.044 -20.410 1.00 95.25 297 GLU A O 1
ATOM 2342 N N . ALA A 1 298 ? 23.594 -9.177 -22.631 1.00 94.81 298 ALA A N 1
ATOM 2343 C CA . ALA A 1 298 ? 23.038 -10.535 -22.624 1.00 94.81 298 ALA A CA 1
ATOM 2344 C C . ALA A 1 298 ? 23.903 -11.559 -21.863 1.00 94.81 298 ALA A C 1
ATOM 2346 O O . ALA A 1 298 ? 23.366 -12.378 -21.122 1.00 94.81 298 ALA A O 1
ATOM 2347 N N . HIS A 1 299 ? 25.233 -11.486 -21.998 1.00 94.19 299 HIS A N 1
ATOM 2348 C CA . HIS A 1 299 ? 26.142 -12.382 -21.274 1.00 94.19 299 HIS A CA 1
ATOM 2349 C C . HIS A 1 299 ? 26.044 -12.191 -19.753 1.00 94.19 299 HIS A C 1
ATOM 2351 O O . HIS A 1 299 ? 25.995 -13.173 -19.024 1.00 94.19 299 HIS A O 1
ATOM 2357 N N . ARG A 1 300 ? 25.890 -10.948 -19.275 1.00 96.75 300 ARG A N 1
ATOM 2358 C CA . ARG A 1 300 ? 25.736 -10.640 -17.846 1.00 96.75 300 ARG A CA 1
ATOM 2359 C C . ARG A 1 300 ? 24.413 -11.154 -17.284 1.00 96.75 300 ARG A C 1
ATOM 2361 O O . ARG A 1 300 ? 24.383 -11.648 -16.165 1.00 96.75 300 ARG A O 1
ATOM 2368 N N . VAL A 1 301 ? 23.325 -11.062 -18.056 1.00 96.56 301 VAL A N 1
ATOM 2369 C CA . VAL A 1 301 ? 22.005 -11.595 -17.654 1.00 96.56 301 VAL A CA 1
ATOM 2370 C C . VAL A 1 301 ? 22.082 -13.102 -17.405 1.00 96.56 301 VAL A C 1
ATOM 2372 O O . VAL A 1 301 ? 21.467 -13.606 -16.465 1.00 96.56 301 VAL A O 1
ATOM 2375 N N . TRP A 1 302 ? 22.845 -13.813 -18.239 1.00 95.62 302 TRP A N 1
ATOM 2376 C CA . TRP A 1 302 ? 23.093 -15.240 -18.073 1.00 95.62 302 TRP A CA 1
ATOM 2377 C C . TRP A 1 302 ? 24.025 -15.527 -16.888 1.00 95.62 302 TRP A C 1
ATOM 2379 O O . TRP A 1 302 ? 23.660 -16.297 -16.005 1.00 95.62 302 TRP A O 1
ATOM 2389 N N . GLU A 1 303 ? 25.190 -14.871 -16.834 1.00 96.75 303 GLU A N 1
ATOM 2390 C CA . GLU A 1 303 ? 26.206 -15.046 -15.780 1.00 96.75 303 GLU A CA 1
ATOM 2391 C C . GLU A 1 303 ? 25.657 -14.816 -14.367 1.00 96.75 303 GLU A C 1
ATOM 2393 O O . GLU A 1 303 ? 26.025 -15.530 -13.440 1.00 96.75 303 GLU A O 1
ATOM 2398 N N . LEU A 1 304 ? 24.771 -13.832 -14.199 1.00 96.19 304 LEU A N 1
ATOM 2399 C CA . LEU A 1 304 ? 24.206 -13.454 -12.902 1.00 96.19 304 LEU A CA 1
ATOM 2400 C C . LEU A 1 304 ? 22.913 -14.212 -12.554 1.00 96.19 304 LEU A C 1
ATOM 2402 O O . LEU A 1 304 ? 22.286 -13.910 -11.542 1.00 96.19 304 LEU A O 1
ATOM 2406 N N . GLY A 1 305 ? 22.490 -15.177 -13.381 1.00 95.19 305 GLY A N 1
ATOM 2407 C CA . GLY A 1 305 ? 21.331 -16.033 -13.102 1.00 95.19 305 GLY A CA 1
ATOM 2408 C C . GLY A 1 305 ? 19.962 -15.367 -13.282 1.00 95.19 305 GLY A C 1
ATOM 2409 O O . GLY A 1 305 ? 18.947 -15.914 -12.857 1.00 95.19 305 GLY A O 1
ATOM 2410 N N . SER A 1 306 ? 19.898 -14.205 -13.930 1.00 96.31 306 SER A N 1
ATOM 2411 C CA . SER A 1 306 ? 18.657 -13.435 -14.090 1.00 96.31 306 SER A CA 1
ATOM 2412 C C . SER A 1 306 ? 17.773 -13.894 -15.246 1.00 96.31 306 SER A C 1
ATOM 2414 O O . SER A 1 306 ? 16.603 -13.521 -15.305 1.00 96.31 306 SER A O 1
ATOM 2416 N N . TYR A 1 307 ? 18.309 -14.688 -16.178 1.00 95.88 307 TYR A N 1
ATOM 2417 C CA . TYR A 1 307 ? 17.616 -15.050 -17.418 1.00 95.88 307 TYR A CA 1
ATOM 2418 C C . TYR A 1 307 ? 16.249 -15.710 -17.184 1.00 95.88 307 TYR A C 1
ATOM 2420 O O . TYR A 1 307 ? 15.268 -15.313 -17.810 1.00 95.88 307 TYR A O 1
ATOM 2428 N N . THR A 1 308 ? 16.159 -16.682 -16.272 1.00 95.25 308 THR A N 1
ATOM 2429 C CA . THR A 1 308 ? 14.909 -17.416 -16.010 1.00 95.25 308 THR A CA 1
ATOM 2430 C C . THR A 1 308 ? 13.824 -16.504 -15.445 1.00 95.25 308 THR A C 1
ATOM 2432 O O . THR A 1 308 ? 12.685 -16.545 -15.908 1.00 95.25 308 THR A O 1
ATOM 2435 N N . LEU A 1 309 ? 14.185 -15.646 -14.486 1.00 95.31 309 LEU A N 1
ATOM 2436 C CA . LEU A 1 309 ? 13.262 -14.677 -13.894 1.00 95.31 309 LEU A CA 1
ATOM 2437 C C . LEU A 1 309 ? 12.824 -13.632 -14.921 1.00 95.31 309 LEU A C 1
ATOM 2439 O O . LEU A 1 309 ? 11.644 -13.307 -14.997 1.00 95.31 309 LEU A O 1
ATOM 2443 N N . LEU A 1 310 ? 13.751 -13.162 -15.762 1.00 95.50 310 LEU A N 1
ATOM 2444 C CA . LEU A 1 310 ? 13.448 -12.182 -16.805 1.00 95.50 310 LEU A CA 1
ATOM 2445 C C . LEU A 1 310 ? 12.517 -12.772 -17.858 1.00 95.50 310 LEU A C 1
ATOM 2447 O O . LEU A 1 310 ? 11.545 -12.134 -18.242 1.00 95.50 310 LEU A O 1
ATOM 2451 N N . LYS A 1 311 ? 12.764 -14.014 -18.282 1.00 95.19 311 LYS A N 1
ATOM 2452 C CA . LYS A 1 311 ? 11.874 -14.730 -19.197 1.00 95.19 311 LYS A CA 1
ATOM 2453 C C . LYS A 1 311 ? 10.470 -14.885 -18.608 1.00 95.19 311 LYS A C 1
ATOM 2455 O O . LYS A 1 311 ? 9.509 -14.706 -19.345 1.00 95.19 311 LYS A O 1
ATOM 2460 N N . ARG A 1 312 ? 10.353 -15.209 -17.313 1.00 94.81 312 ARG A N 1
ATOM 2461 C CA . ARG A 1 312 ? 9.058 -15.307 -16.621 1.00 94.81 312 ARG A CA 1
ATOM 2462 C C . ARG A 1 312 ? 8.341 -13.960 -16.620 1.00 94.81 312 ARG A C 1
ATOM 2464 O O . ARG A 1 312 ? 7.232 -13.896 -17.124 1.00 94.81 312 ARG A O 1
ATOM 2471 N N . ALA A 1 313 ? 9.004 -12.905 -16.150 1.00 94.38 313 ALA A N 1
ATOM 2472 C CA . ALA A 1 313 ? 8.417 -11.571 -16.051 1.00 94.38 313 ALA A CA 1
ATOM 2473 C C . ALA A 1 313 ? 7.950 -11.017 -17.405 1.00 94.38 313 ALA A C 1
ATOM 2475 O O . ALA A 1 313 ? 6.881 -10.431 -17.501 1.00 94.38 313 ALA A O 1
ATOM 2476 N N . LEU A 1 314 ? 8.719 -11.243 -18.475 1.00 92.62 314 LEU A N 1
ATOM 2477 C CA . LEU A 1 314 ? 8.317 -10.832 -19.825 1.00 92.62 314 LEU A CA 1
ATOM 2478 C C . LEU A 1 314 ? 7.171 -11.678 -20.398 1.00 92.62 314 LEU A C 1
ATOM 2480 O O . LEU A 1 314 ? 6.459 -11.206 -21.274 1.00 92.62 314 LEU A O 1
ATOM 2484 N N . ALA A 1 315 ? 7.013 -12.926 -19.952 1.00 93.00 315 ALA A N 1
ATOM 2485 C CA . ALA A 1 315 ? 5.945 -13.809 -20.417 1.00 93.00 315 ALA A CA 1
ATOM 2486 C C . ALA A 1 315 ? 4.625 -13.592 -19.666 1.00 93.00 315 ALA A C 1
ATOM 2488 O O . ALA A 1 315 ? 3.567 -13.786 -20.255 1.00 93.00 315 ALA A O 1
ATOM 2489 N N . THR A 1 316 ? 4.690 -13.237 -18.380 1.00 94.06 316 THR A N 1
ATOM 2490 C CA . THR A 1 316 ? 3.512 -12.964 -17.543 1.00 94.06 316 THR A CA 1
ATOM 2491 C C . THR A 1 316 ? 3.138 -11.488 -17.503 1.00 94.06 316 THR A C 1
ATOM 2493 O O . THR A 1 316 ? 2.054 -11.168 -17.040 1.00 94.06 316 THR A O 1
ATOM 2496 N N . GLU A 1 317 ? 4.018 -10.603 -17.981 1.00 89.94 317 GLU A N 1
ATOM 2497 C CA . GLU A 1 317 ? 3.896 -9.143 -17.849 1.00 89.94 317 GLU A CA 1
ATOM 2498 C C . GLU A 1 317 ? 3.884 -8.665 -16.383 1.00 89.94 317 GLU A C 1
ATOM 2500 O O . GLU A 1 317 ? 3.449 -7.559 -16.071 1.00 89.94 317 GLU A O 1
ATOM 2505 N N . GLU A 1 318 ? 4.431 -9.479 -15.475 1.00 89.81 318 GLU A N 1
ATOM 2506 C CA . GLU A 1 318 ? 4.451 -9.221 -14.035 1.00 89.81 318 GLU A CA 1
ATOM 2507 C C . GLU A 1 318 ? 5.883 -9.108 -13.508 1.00 89.81 318 GLU A C 1
ATOM 2509 O O . GLU A 1 318 ? 6.773 -9.897 -13.843 1.00 89.81 318 GLU A O 1
ATOM 2514 N N . VAL A 1 319 ? 6.108 -8.131 -12.629 1.00 90.69 319 VAL A N 1
ATOM 2515 C CA . VAL A 1 319 ? 7.384 -7.931 -11.938 1.00 90.69 319 VAL A CA 1
ATOM 2516 C C . VAL A 1 319 ? 7.167 -8.175 -10.453 1.00 90.69 319 V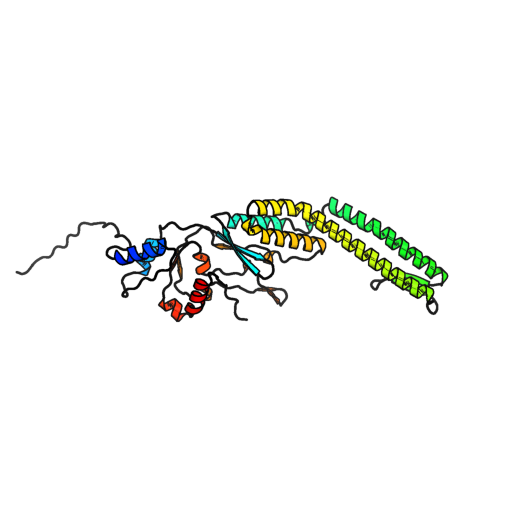AL A C 1
ATOM 2518 O O . VAL A 1 319 ? 6.570 -7.356 -9.761 1.00 90.69 319 VAL A O 1
ATOM 2521 N N . GLU A 1 320 ? 7.689 -9.297 -9.966 1.00 88.31 320 GLU A N 1
ATOM 2522 C CA . GLU A 1 320 ? 7.729 -9.617 -8.540 1.00 88.31 320 GLU A CA 1
ATOM 2523 C C . GLU A 1 320 ? 9.067 -9.147 -7.951 1.00 88.31 320 GLU A C 1
ATOM 2525 O O . GLU A 1 320 ? 10.119 -9.672 -8.344 1.00 88.31 320 GLU A O 1
ATOM 2530 N N . PRO A 1 321 ? 9.066 -8.178 -7.018 1.00 89.44 321 PRO A N 1
ATOM 2531 C CA . PRO A 1 321 ? 10.255 -7.845 -6.250 1.00 89.44 321 PRO A CA 1
ATOM 2532 C C . PRO A 1 321 ? 10.726 -9.054 -5.451 1.00 89.44 321 PRO A C 1
ATOM 2534 O O . PRO A 1 321 ? 9.927 -9.848 -4.955 1.00 89.44 321 PRO A O 1
ATOM 2537 N N . LEU A 1 322 ? 12.038 -9.186 -5.287 1.00 89.69 322 LEU A N 1
ATOM 2538 C CA . LEU A 1 322 ? 12.577 -10.277 -4.494 1.00 89.69 322 LEU A CA 1
ATOM 2539 C C . LEU A 1 322 ? 12.286 -10.047 -3.014 1.00 89.69 322 LEU A C 1
ATOM 2541 O O . LEU A 1 322 ? 12.622 -9.007 -2.447 1.00 89.69 322 LEU A O 1
ATOM 2545 N N . SER A 1 323 ? 11.714 -11.054 -2.370 1.00 78.81 323 SER A N 1
ATOM 2546 C CA . SER A 1 323 ? 11.761 -11.145 -0.919 1.00 78.81 323 SER A CA 1
ATOM 2547 C C . SER A 1 323 ? 13.198 -11.485 -0.518 1.00 78.81 323 SER A C 1
ATOM 2549 O O . SER A 1 323 ? 13.798 -12.391 -1.112 1.00 78.81 323 SER A O 1
ATOM 2551 N N . PRO A 1 324 ? 13.785 -10.779 0.455 1.00 61.44 324 PRO A N 1
ATOM 2552 C CA . PRO A 1 324 ? 15.107 -11.123 0.931 1.00 61.44 324 PRO A CA 1
ATOM 2553 C C . PRO A 1 324 ? 15.010 -12.501 1.584 1.00 61.44 324 PRO A C 1
ATOM 2555 O O . PRO A 1 324 ? 13.989 -12.873 2.175 1.00 61.44 324 PRO A O 1
ATOM 2558 N N . ARG A 1 325 ? 16.053 -13.304 1.383 1.00 54.38 325 ARG A N 1
ATOM 2559 C CA . ARG A 1 325 ? 16.117 -14.636 1.979 1.00 54.38 325 ARG A CA 1
ATOM 2560 C C . ARG A 1 325 ? 16.260 -14.462 3.499 1.00 54.38 325 ARG A C 1
ATOM 2562 O O . ARG A 1 325 ? 17.061 -13.610 3.886 1.00 54.38 325 ARG A O 1
ATOM 2569 N N . PRO A 1 326 ? 15.474 -15.189 4.314 1.00 47.75 326 PRO A N 1
ATOM 2570 C CA . PRO A 1 326 ? 15.568 -15.115 5.770 1.00 47.75 326 PRO A CA 1
ATOM 2571 C C . PRO A 1 326 ? 16.953 -15.509 6.287 1.00 47.75 326 PRO A C 1
ATOM 2573 O O . PRO A 1 326 ? 17.650 -16.292 5.593 1.00 47.75 326 PRO A O 1
#